Protein AF-A0A9D5JST9-F1 (afdb_monomer)

Sequence (302 aa):
MSDSQNTRRTAILEKLYALMTELLQDVPSEQDLHVPFLEMGANSLTLMELVRAVEKTFGVKLTIRQFFGELTTIDALAAYIDQTLPPDTAEPIPQEISTGTAATGSSNPPQSSFSSMMPDVSHLSGSLSGELSPEVEQILTHQLQVASQTMAQVVSQQLEFLRQRGVSLKPDRQDEPTNEAPQTIKPPQSPPKTPATAQSSEKTTALPFPKLRLDEMRARGLTPEQHHHLEALIARINALTPESKRRTQQYRPVLADNRASAGFRFTTKDMLYPIIGTRSRGSRIWDVDGNEYIDLAMGFGV

Solvent-accessible surface area (backbone atoms only — not comparable to full-atom values): 19638 Å² total; per-residue (Å²): 121,68,66,64,56,52,54,51,50,50,56,45,44,56,52,50,47,55,56,42,44,75,62,37,95,61,71,72,52,87,85,42,36,80,36,42,46,60,80,70,65,46,44,77,63,44,50,52,50,48,47,53,52,47,29,71,74,66,73,51,90,81,56,78,70,42,47,79,67,72,38,29,21,56,52,43,42,41,54,51,50,62,73,69,44,78,78,89,70,78,75,77,78,82,76,88,79,87,88,84,83,88,81,90,84,91,86,85,88,86,84,87,82,81,82,81,81,75,83,85,83,86,81,88,84,80,78,95,80,79,83,86,52,73,67,57,55,52,51,52,53,50,48,52,52,52,52,54,51,52,50,52,52,52,51,52,53,53,52,50,53,40,54,76,69,64,66,75,84,70,81,80,76,86,81,79,88,82,90,75,83,87,78,84,82,74,82,86,79,84,80,85,90,73,94,73,90,72,84,78,80,76,80,75,80,76,68,95,61,81,82,71,51,66,66,63,58,38,41,59,89,44,55,74,67,55,37,53,51,50,54,54,48,41,53,52,53,43,70,66,36,49,55,25,48,49,51,47,65,70,40,54,89,80,50,95,53,68,72,57,53,64,86,72,42,81,64,51,46,90,63,58,53,54,83,42,71,71,50,72,59,92,59,33,34,25,34,70,61,68,52,77,42,77,49,83,59,54,83,78,75,112

Structure (mmCIF, N/CA/C/O backbone):
data_AF-A0A9D5JST9-F1
#
_entry.id   AF-A0A9D5JST9-F1
#
loop_
_atom_site.group_PDB
_atom_site.id
_atom_site.type_symbol
_atom_site.label_atom_id
_atom_site.label_alt_id
_atom_site.label_comp_id
_at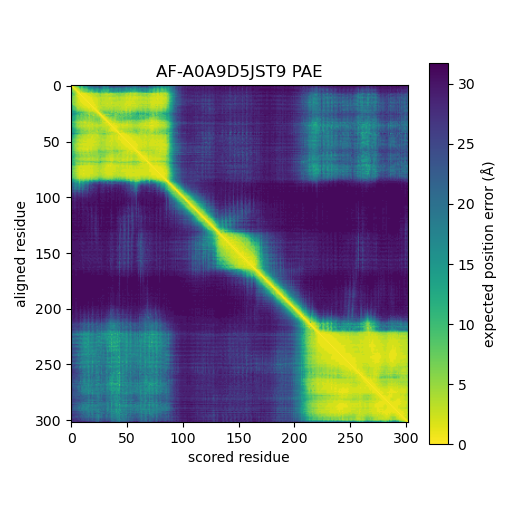om_site.label_asym_id
_atom_site.label_entity_id
_atom_site.label_seq_id
_atom_site.pdbx_PDB_ins_code
_atom_site.Cartn_x
_atom_site.Cartn_y
_atom_site.Cartn_z
_atom_site.occupancy
_atom_site.B_iso_or_equiv
_atom_site.auth_seq_id
_atom_site.auth_comp_id
_atom_site.auth_asym_id
_atom_site.auth_atom_id
_atom_site.pdbx_PDB_model_num
ATOM 1 N N . MET A 1 1 ? -34.759 2.087 29.078 1.00 46.22 1 MET A N 1
ATOM 2 C CA . MET A 1 1 ? -33.624 1.184 28.769 1.00 46.22 1 MET A CA 1
ATOM 3 C C . MET A 1 1 ? -32.779 1.681 27.594 1.00 46.22 1 MET A C 1
ATOM 5 O O . MET A 1 1 ? -31.607 1.350 27.554 1.00 46.22 1 MET A O 1
ATOM 9 N N . SER A 1 2 ? -33.323 2.507 26.693 1.00 48.84 2 SER A N 1
ATOM 10 C CA . SER A 1 2 ? -32.621 3.046 25.516 1.00 48.84 2 SER A CA 1
ATOM 11 C C . SER A 1 2 ? -31.569 4.123 25.834 1.00 48.84 2 SER A C 1
ATOM 13 O O . SER A 1 2 ? -30.527 4.148 25.190 1.00 48.84 2 SER A O 1
ATOM 15 N N . ASP A 1 3 ? -31.804 4.972 26.842 1.00 54.69 3 ASP A N 1
ATOM 16 C CA . ASP A 1 3 ? -30.892 6.091 27.147 1.00 54.69 3 ASP A CA 1
ATOM 17 C C . ASP A 1 3 ? -29.548 5.630 27.722 1.00 54.69 3 ASP A C 1
ATOM 19 O O . ASP A 1 3 ? -28.505 6.123 27.314 1.00 54.69 3 ASP A O 1
ATOM 23 N N . SER A 1 4 ? -29.549 4.619 28.597 1.00 60.72 4 SER A N 1
ATOM 24 C CA . SER A 1 4 ? -28.325 4.119 29.244 1.00 60.72 4 SER A CA 1
ATOM 25 C C . SER A 1 4 ? -27.366 3.426 28.265 1.00 60.72 4 SER A C 1
ATOM 27 O O . SER A 1 4 ? -26.158 3.642 28.349 1.00 60.72 4 SER A O 1
ATOM 29 N N . GLN A 1 5 ? -27.877 2.663 27.287 1.00 60.22 5 GLN A N 1
ATOM 30 C CA . GLN A 1 5 ? -27.020 2.084 26.242 1.00 60.22 5 GLN A CA 1
ATOM 31 C C . GLN A 1 5 ? -26.427 3.155 25.322 1.00 60.22 5 GLN A C 1
ATOM 33 O O . GLN A 1 5 ? -25.270 3.046 24.918 1.00 60.22 5 GLN A O 1
ATOM 38 N N . ASN A 1 6 ? -27.188 4.213 25.029 1.00 71.88 6 ASN A N 1
ATOM 39 C CA . ASN A 1 6 ? -26.697 5.307 24.202 1.00 71.88 6 ASN A CA 1
ATOM 40 C C . ASN A 1 6 ? -25.588 6.089 24.930 1.00 71.88 6 ASN A C 1
ATOM 42 O O . ASN A 1 6 ? -24.528 6.325 24.361 1.00 71.88 6 ASN A O 1
ATOM 46 N N . THR A 1 7 ? -25.758 6.377 26.227 1.00 82.88 7 THR A N 1
ATOM 47 C CA . THR A 1 7 ? -24.720 7.020 27.054 1.00 82.88 7 THR A CA 1
ATOM 48 C C . THR A 1 7 ? -23.442 6.182 27.146 1.00 82.88 7 THR A C 1
ATOM 50 O O . THR A 1 7 ? -22.340 6.718 27.026 1.00 82.88 7 THR A O 1
ATOM 53 N N . ARG A 1 8 ? -23.570 4.860 27.313 1.00 84.31 8 ARG A N 1
ATOM 54 C CA . ARG A 1 8 ? -22.422 3.948 27.407 1.00 84.31 8 ARG A CA 1
ATOM 55 C C . ARG A 1 8 ? -21.633 3.872 26.104 1.00 84.31 8 ARG A C 1
ATOM 57 O O . ARG A 1 8 ? -20.409 3.983 26.128 1.00 84.31 8 ARG A O 1
ATOM 64 N N . ARG A 1 9 ? -22.323 3.744 24.966 1.00 84.75 9 ARG A N 1
ATOM 65 C CA . ARG A 1 9 ? -21.689 3.750 23.641 1.00 84.75 9 ARG A CA 1
ATOM 66 C C . ARG A 1 9 ? -20.955 5.066 23.377 1.00 84.75 9 ARG A C 1
ATOM 68 O O . ARG A 1 9 ? -19.823 5.024 22.903 1.00 84.75 9 ARG A O 1
ATOM 75 N N . THR A 1 10 ? -21.547 6.208 23.729 1.00 86.31 10 THR A N 1
ATOM 76 C CA . THR A 1 10 ? -20.896 7.522 23.591 1.00 86.31 10 THR A CA 1
ATOM 77 C C . THR A 1 10 ? -19.612 7.606 24.418 1.00 86.31 10 THR A C 1
ATOM 79 O O . THR A 1 10 ? -18.572 7.976 23.882 1.00 86.31 10 THR A O 1
ATOM 82 N N . ALA A 1 11 ? -19.633 7.161 25.679 1.00 87.50 11 ALA A N 1
ATOM 83 C CA . ALA A 1 11 ? -18.439 7.144 26.528 1.00 87.50 11 ALA A CA 1
ATOM 84 C C . ALA A 1 11 ? -17.333 6.206 26.000 1.00 87.50 11 ALA A C 1
ATOM 86 O O . ALA A 1 11 ? -16.142 6.485 26.157 1.00 87.50 11 ALA A O 1
ATOM 87 N N . ILE A 1 12 ? -17.706 5.084 25.370 1.00 89.75 12 ILE A N 1
ATOM 88 C CA . ILE A 1 12 ? -16.752 4.189 24.695 1.00 89.75 12 ILE A CA 1
ATOM 89 C C . ILE A 1 12 ? -16.125 4.898 23.491 1.00 89.75 12 ILE A C 1
ATOM 91 O O . ILE A 1 12 ? -14.905 4.860 23.342 1.00 89.75 12 ILE A O 1
ATOM 95 N N . LEU A 1 13 ? -16.934 5.559 22.658 1.00 89.12 13 LEU A N 1
ATOM 96 C CA . LEU A 1 13 ? -16.451 6.281 21.481 1.00 89.12 13 LEU A CA 1
ATOM 97 C C . LEU A 1 13 ? -15.486 7.406 21.856 1.00 89.12 13 LEU A C 1
ATOM 99 O O . LEU A 1 13 ? -14.406 7.468 21.281 1.00 89.12 13 LEU A O 1
ATOM 103 N N . GLU A 1 14 ? -15.810 8.230 22.854 1.00 88.38 14 GLU A N 1
ATOM 104 C CA . GLU A 1 14 ? -14.914 9.294 23.335 1.00 88.38 14 GLU A CA 1
ATOM 105 C C . GLU A 1 14 ? -13.542 8.747 23.755 1.00 88.38 14 GLU A C 1
ATOM 107 O O . GLU A 1 14 ? -12.500 9.273 23.362 1.00 88.38 14 GLU A O 1
ATOM 112 N N . LYS A 1 15 ? -13.527 7.638 24.506 1.00 88.44 15 LYS A N 1
ATOM 113 C CA . LYS A 1 15 ? -12.282 6.974 24.914 1.00 88.44 15 LYS A CA 1
ATOM 114 C C . LYS A 1 15 ? -11.520 6.387 23.729 1.00 88.44 15 LYS A C 1
ATOM 116 O O . LYS A 1 15 ? -10.296 6.482 23.695 1.00 88.44 15 LYS A O 1
ATOM 121 N N . LEU A 1 16 ? -12.214 5.782 22.765 1.00 88.94 16 LEU A N 1
ATOM 122 C CA . LEU A 1 16 ? -11.582 5.260 21.554 1.00 88.94 16 LEU A CA 1
ATOM 123 C C . LEU A 1 16 ? -10.957 6.383 20.720 1.00 88.94 16 LEU A C 1
ATOM 125 O O . LEU A 1 16 ? -9.815 6.230 20.297 1.00 88.94 16 LEU A O 1
ATOM 129 N N . TYR A 1 17 ? -11.642 7.517 20.547 1.00 88.19 17 TYR A N 1
ATOM 130 C CA . TYR A 1 17 ? -11.079 8.685 19.865 1.00 88.19 17 TYR A CA 1
ATOM 131 C C . TYR A 1 17 ? -9.831 9.210 20.578 1.00 88.19 17 TYR A C 1
ATOM 133 O O . TYR A 1 17 ? -8.832 9.490 19.916 1.00 88.19 17 TYR A O 1
ATOM 141 N N . ALA A 1 18 ? -9.844 9.278 21.913 1.00 86.69 18 ALA A N 1
ATOM 142 C CA . ALA A 1 18 ? -8.675 9.688 22.688 1.00 86.69 18 ALA A CA 1
ATOM 143 C C . ALA A 1 18 ? -7.476 8.744 22.474 1.00 86.69 18 ALA A C 1
ATOM 145 O O . A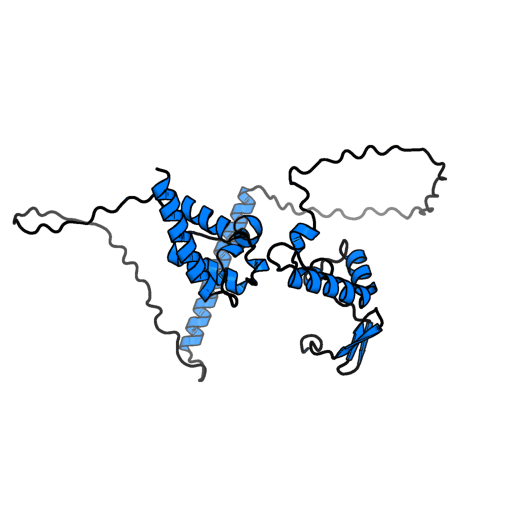LA A 1 18 ? -6.382 9.210 22.164 1.00 86.69 18 ALA A O 1
ATOM 146 N N . LEU A 1 19 ? -7.692 7.424 22.558 1.00 87.62 19 LEU A N 1
ATOM 147 C CA . LEU A 1 19 ? -6.644 6.425 22.311 1.00 87.62 19 LEU A CA 1
ATOM 148 C C . LEU A 1 19 ? -6.104 6.504 20.881 1.00 87.62 19 LEU A C 1
ATOM 150 O O . LEU A 1 19 ? -4.902 6.433 20.652 1.00 87.62 19 LEU A O 1
ATOM 154 N N . MET A 1 20 ? -6.991 6.653 19.904 1.00 83.31 20 MET A N 1
ATOM 155 C CA . MET A 1 20 ? -6.598 6.723 18.503 1.00 83.31 20 MET A CA 1
ATOM 156 C C . MET A 1 20 ? -5.852 8.013 18.167 1.00 83.31 20 MET A C 1
ATOM 158 O O . MET A 1 20 ? -4.917 7.961 17.381 1.00 83.31 20 MET A O 1
ATOM 162 N N . THR A 1 21 ? -6.206 9.137 18.788 1.00 84.50 21 THR A N 1
ATOM 163 C CA . THR A 1 21 ? -5.489 10.415 18.634 1.00 84.50 21 THR A CA 1
ATOM 164 C C . THR A 1 21 ? -4.045 10.326 19.133 1.00 84.50 21 THR A C 1
ATOM 166 O O . THR A 1 21 ? -3.167 10.987 18.592 1.00 84.50 21 THR A O 1
ATOM 169 N N . GLU A 1 22 ? -3.780 9.504 20.151 1.00 84.38 22 GLU A N 1
ATOM 170 C CA . GLU A 1 22 ? -2.422 9.260 20.651 1.00 84.38 22 GLU A CA 1
ATOM 171 C C . GLU A 1 22 ? -1.606 8.348 19.714 1.00 84.38 22 GLU A C 1
ATOM 173 O O . GLU A 1 22 ? -0.389 8.486 19.608 1.00 84.38 22 GLU A O 1
ATOM 178 N N . LEU A 1 23 ? -2.277 7.416 19.030 1.00 81.44 23 LEU A N 1
ATOM 179 C CA . LEU A 1 23 ? -1.647 6.323 18.279 1.00 81.44 23 LEU A CA 1
ATOM 180 C C . LEU A 1 23 ? -1.519 6.577 16.771 1.00 81.44 23 LEU A C 1
ATOM 182 O O . LEU A 1 23 ? -0.634 6.020 16.118 1.00 81.44 23 LEU A O 1
ATOM 186 N N . LEU A 1 24 ? -2.428 7.357 16.190 1.00 77.25 24 LEU A N 1
ATOM 187 C CA . LEU A 1 24 ? -2.431 7.702 14.771 1.00 77.25 24 LEU A CA 1
ATOM 188 C C . LEU A 1 24 ? -1.771 9.063 14.554 1.00 77.25 24 LEU A C 1
ATOM 190 O O . LEU A 1 24 ? -1.854 9.958 15.387 1.00 77.25 24 LEU A O 1
ATOM 194 N N . GLN A 1 25 ? -1.108 9.212 13.407 1.00 69.81 25 GLN A N 1
ATOM 195 C CA . GLN A 1 25 ? -0.502 10.490 13.018 1.00 69.81 25 GLN A CA 1
ATOM 196 C C . GLN A 1 25 ? -1.566 11.536 12.657 1.00 69.81 25 GLN A C 1
ATOM 198 O O . GLN A 1 25 ? -1.364 12.719 12.922 1.00 69.81 25 GLN A O 1
ATOM 203 N N . ASP A 1 26 ? -2.692 11.090 12.094 1.00 72.00 26 ASP A N 1
ATOM 204 C CA . ASP A 1 26 ? -3.849 11.925 11.781 1.00 72.00 26 ASP A CA 1
ATOM 205 C C . ASP A 1 26 ? -4.938 11.730 12.842 1.00 72.00 26 ASP A C 1
ATOM 207 O O . ASP A 1 26 ? -5.295 10.600 13.183 1.00 72.00 26 ASP A O 1
ATOM 211 N N . VAL A 1 27 ? -5.465 12.843 13.361 1.00 71.69 27 VAL A N 1
ATOM 212 C CA . VAL A 1 27 ? -6.505 12.842 14.396 1.00 71.69 27 VAL A CA 1
ATOM 213 C C . VAL A 1 27 ? -7.828 12.382 13.777 1.00 71.69 27 VAL A C 1
ATOM 215 O O . VAL A 1 27 ? -8.360 13.093 12.920 1.00 71.69 27 VAL A O 1
ATOM 218 N N . PRO A 1 28 ? -8.387 11.233 14.195 1.00 75.88 28 PRO A N 1
ATOM 219 C CA . PRO A 1 28 ? -9.675 10.780 13.691 1.00 75.88 28 PRO A CA 1
ATOM 220 C C . PRO A 1 28 ? -10.791 11.725 14.148 1.00 75.88 28 PRO A C 1
ATOM 222 O O . PRO A 1 28 ? -10.858 12.124 15.312 1.00 75.88 28 PRO A O 1
ATOM 225 N N . SER A 1 29 ? -11.682 12.064 13.225 1.00 77.31 29 SER A N 1
ATOM 226 C CA . SER A 1 29 ? -12.858 12.899 13.458 1.00 77.31 29 SER A CA 1
ATOM 227 C C . SER A 1 29 ? -14.129 12.052 13.580 1.00 77.31 29 SER A C 1
ATOM 229 O O . SER A 1 29 ? -14.147 10.880 13.209 1.00 77.31 29 SER A O 1
ATOM 231 N N . GLU A 1 30 ? -15.241 12.645 14.029 1.00 73.56 30 GLU A N 1
ATOM 232 C CA . GLU A 1 30 ? -16.543 11.950 14.075 1.00 73.56 30 GLU A CA 1
ATOM 233 C C . GLU A 1 30 ? -17.000 11.412 12.706 1.00 73.56 30 GLU A C 1
ATOM 235 O O . GLU A 1 30 ? -17.791 10.471 12.631 1.00 73.56 30 GLU A O 1
ATOM 240 N N . GLN A 1 31 ? -16.487 11.983 11.614 1.00 71.12 31 GLN A N 1
ATOM 241 C CA . GLN A 1 31 ? -16.792 11.566 10.244 1.00 71.12 31 GLN A CA 1
ATOM 242 C C . GLN A 1 31 ? -16.077 10.256 9.865 1.00 71.12 31 GLN A C 1
ATOM 244 O O . GLN A 1 31 ? -16.517 9.558 8.949 1.00 71.12 31 GLN A O 1
ATOM 249 N N . ASP A 1 32 ? -15.037 9.878 10.615 1.00 80.38 32 ASP A N 1
ATOM 250 C CA . ASP A 1 32 ? -14.214 8.689 10.381 1.00 80.38 32 ASP A CA 1
ATOM 251 C C . ASP A 1 32 ? -14.747 7.436 11.085 1.00 80.38 32 ASP A C 1
ATOM 253 O O . ASP A 1 32 ? -14.184 6.347 10.965 1.00 80.38 32 ASP A O 1
ATOM 257 N N . LEU A 1 33 ? -15.889 7.555 11.770 1.00 81.81 33 LEU A N 1
ATOM 258 C CA . LEU A 1 33 ? -16.513 6.487 12.552 1.00 81.81 33 LEU A CA 1
ATOM 259 C C . LEU A 1 33 ? -16.663 5.167 11.767 1.00 81.81 33 LEU A C 1
ATOM 261 O O . LEU A 1 33 ? -16.532 4.073 12.325 1.00 81.81 33 LEU A O 1
ATOM 265 N N . HIS A 1 34 ? -16.906 5.271 10.458 1.00 84.12 34 HIS A N 1
ATOM 266 C CA . HIS A 1 34 ? -17.100 4.144 9.543 1.00 84.12 34 HIS A CA 1
ATOM 267 C C . HIS A 1 34 ? -15.948 3.940 8.547 1.00 84.12 34 HIS A C 1
ATOM 269 O O . HIS A 1 34 ? -16.093 3.145 7.609 1.00 84.12 34 HIS A O 1
ATOM 275 N N . VAL A 1 35 ? -14.831 4.649 8.720 1.00 82.00 35 VAL A N 1
ATOM 276 C CA . VAL A 1 35 ? -13.630 4.483 7.899 1.00 82.00 35 VAL A CA 1
ATOM 277 C C . VAL A 1 35 ? -12.806 3.323 8.470 1.00 82.00 35 VAL A C 1
ATOM 279 O O . VAL A 1 35 ? -12.610 3.231 9.685 1.00 82.00 35 VAL A O 1
ATOM 282 N N . PRO A 1 36 ? -12.353 2.375 7.631 1.00 86.19 36 PRO A N 1
ATOM 283 C CA . PRO A 1 36 ? -11.496 1.296 8.086 1.00 86.19 36 PRO A CA 1
ATOM 284 C C . PRO A 1 36 ? -10.172 1.789 8.688 1.00 86.19 36 PRO A C 1
ATOM 286 O O . PRO A 1 36 ? -9.516 2.652 8.111 1.00 86.19 36 PRO A O 1
ATOM 289 N N . PHE A 1 37 ? -9.705 1.172 9.780 1.00 83.94 37 PHE A N 1
ATOM 290 C CA . PHE A 1 37 ? -8.442 1.531 10.447 1.00 83.94 37 PHE A CA 1
ATOM 291 C C . PHE A 1 37 ? -7.255 1.582 9.488 1.00 83.94 37 PHE A C 1
ATOM 293 O O . PHE A 1 37 ? -6.458 2.516 9.525 1.00 83.94 37 PHE A O 1
ATOM 300 N N . LEU A 1 38 ? -7.163 0.605 8.584 1.00 82.62 38 LEU A N 1
ATOM 301 C CA . LEU A 1 38 ? -6.103 0.571 7.584 1.00 82.62 38 LEU A CA 1
ATOM 302 C C . LEU A 1 38 ? -6.147 1.812 6.685 1.00 82.62 38 LEU A C 1
ATOM 304 O O . LEU A 1 38 ? -5.092 2.359 6.374 1.00 82.62 38 LEU A O 1
ATOM 308 N N . GLU A 1 39 ? -7.332 2.253 6.260 1.00 78.81 39 GLU A N 1
ATOM 309 C CA . GLU A 1 39 ? -7.511 3.423 5.387 1.00 78.81 39 GLU A CA 1
ATOM 310 C C . GLU A 1 39 ? -7.150 4.732 6.100 1.00 78.81 39 GLU A C 1
ATOM 312 O O . GLU A 1 39 ? -6.580 5.608 5.461 1.00 78.81 39 GLU A O 1
ATOM 317 N N . MET A 1 40 ? -7.326 4.796 7.424 1.00 78.88 40 MET A N 1
ATOM 318 C CA . MET A 1 40 ? -6.858 5.897 8.285 1.00 78.88 40 MET A CA 1
ATOM 319 C C . MET A 1 40 ? -5.339 5.883 8.543 1.00 78.88 40 MET A C 1
ATOM 321 O O . MET A 1 40 ? -4.835 6.620 9.381 1.00 78.88 40 MET A O 1
ATOM 325 N N . GLY A 1 41 ? -4.585 5.012 7.868 1.00 74.44 41 GLY A N 1
ATOM 326 C CA . GLY A 1 41 ? -3.135 4.919 8.041 1.00 74.44 41 GLY A CA 1
ATOM 327 C C . GLY A 1 41 ? -2.689 4.021 9.195 1.00 74.44 41 GLY A C 1
ATOM 328 O O . GLY A 1 41 ? -1.486 3.934 9.449 1.00 74.44 41 GLY A O 1
ATOM 329 N N . ALA A 1 42 ? -3.601 3.286 9.851 1.00 79.81 42 ALA A N 1
ATOM 330 C CA . ALA A 1 42 ? -3.193 2.299 10.843 1.00 79.81 42 ALA A CA 1
ATOM 331 C C . ALA A 1 42 ? -2.348 1.201 10.176 1.00 79.81 42 ALA A C 1
ATOM 333 O O . ALA A 1 42 ? -2.768 0.550 9.214 1.00 79.81 42 ALA A O 1
ATOM 334 N N . ASN A 1 43 ? -1.134 1.008 10.682 1.00 81.62 43 ASN A N 1
ATOM 335 C CA . ASN A 1 43 ? -0.211 -0.033 10.259 1.00 81.62 43 ASN A CA 1
ATOM 336 C C . ASN A 1 43 ? -0.200 -1.169 11.299 1.00 81.62 43 ASN A C 1
ATOM 338 O O . ASN A 1 43 ? -0.864 -1.100 12.330 1.00 81.62 43 ASN A O 1
ATOM 342 N N . SER A 1 44 ? 0.544 -2.246 11.041 1.00 80.00 44 SER A N 1
ATOM 343 C CA . SER A 1 44 ? 0.571 -3.397 11.954 1.00 80.00 44 SER A CA 1
ATOM 344 C C . SER A 1 44 ? 1.061 -3.051 13.367 1.00 80.00 44 SER A C 1
ATOM 346 O O . SER A 1 44 ? 0.630 -3.697 14.319 1.00 80.00 44 SER A O 1
ATOM 348 N N . LEU A 1 45 ? 1.941 -2.052 13.511 1.00 83.62 45 LEU A N 1
ATOM 349 C CA . LEU A 1 45 ? 2.450 -1.611 14.811 1.00 83.62 45 LEU A CA 1
ATOM 350 C C . LEU A 1 45 ? 1.391 -0.795 15.557 1.00 83.62 45 LEU A C 1
ATOM 352 O O . LEU A 1 45 ? 1.073 -1.128 16.695 1.00 83.62 45 LEU A O 1
ATOM 356 N N . THR A 1 46 ? 0.769 0.183 14.895 1.00 85.50 46 THR A N 1
ATOM 357 C CA . THR A 1 46 ? -0.283 0.999 15.518 1.00 85.50 46 THR A CA 1
ATOM 358 C C . THR A 1 46 ? -1.515 0.164 15.860 1.00 85.50 46 THR A C 1
ATOM 360 O O . THR A 1 46 ? -2.118 0.369 16.907 1.00 85.50 46 THR A O 1
ATOM 363 N N . LEU A 1 47 ? -1.863 -0.846 15.050 1.00 87.38 47 LEU A N 1
ATOM 364 C CA . LEU A 1 47 ? -2.916 -1.810 15.392 1.00 87.38 47 LEU A CA 1
ATOM 365 C C . LEU A 1 47 ? -2.554 -2.649 16.624 1.00 87.38 47 LEU A C 1
ATOM 367 O O . LEU A 1 47 ? -3.420 -2.934 17.446 1.00 87.38 47 LEU A O 1
ATOM 371 N N . MET A 1 48 ? -1.288 -3.048 16.775 1.00 87.19 48 MET A N 1
ATOM 372 C CA . MET A 1 48 ? -0.837 -3.797 17.950 1.00 87.19 48 MET A CA 1
ATOM 373 C C . MET A 1 48 ? -0.894 -2.941 19.221 1.00 87.19 48 MET A C 1
ATOM 375 O O . MET A 1 48 ? -1.307 -3.424 20.276 1.00 87.19 48 MET A O 1
ATOM 379 N N . GLU A 1 49 ? -0.498 -1.676 19.122 1.00 88.12 49 GLU A N 1
ATOM 380 C CA . GLU A 1 49 ? -0.576 -0.713 20.219 1.00 88.12 49 GLU A CA 1
ATOM 381 C C . GLU A 1 49 ? -2.030 -0.379 20.572 1.00 88.12 49 GLU A C 1
ATOM 383 O O . GLU A 1 49 ? -2.381 -0.405 21.751 1.00 88.12 49 GLU A O 1
ATOM 388 N N . LEU A 1 50 ? -2.899 -0.194 19.572 1.00 89.19 50 LEU A N 1
ATOM 389 C CA . LEU A 1 50 ? -4.336 0.012 19.762 1.00 89.19 50 LEU A CA 1
ATOM 390 C C . LEU A 1 50 ? -4.989 -1.180 20.460 1.00 89.19 50 LEU A C 1
ATOM 392 O O . LEU A 1 50 ? -5.725 -0.985 21.422 1.00 89.19 50 LEU A O 1
ATOM 396 N N . VAL A 1 51 ? -4.688 -2.412 20.030 1.00 90.06 51 VAL A N 1
ATOM 397 C CA . VAL A 1 51 ? -5.154 -3.630 20.711 1.00 90.06 51 VAL A CA 1
ATOM 398 C C . VAL A 1 51 ? -4.753 -3.584 22.182 1.00 90.06 51 VAL A C 1
ATOM 400 O O . VAL A 1 51 ? -5.624 -3.637 23.043 1.00 90.06 51 VAL A O 1
ATOM 403 N N . ARG A 1 52 ? -3.465 -3.387 22.489 1.00 88.94 52 ARG A N 1
ATOM 404 C CA . ARG A 1 52 ? -2.978 -3.328 23.879 1.00 88.94 52 ARG A CA 1
ATOM 405 C C . ARG A 1 52 ? -3.654 -2.228 24.695 1.00 88.94 52 ARG A C 1
ATOM 407 O O . ARG A 1 52 ? -3.997 -2.453 25.854 1.00 88.94 52 ARG A O 1
ATOM 414 N N . ALA A 1 53 ? -3.841 -1.048 24.109 1.00 89.38 53 ALA A N 1
ATOM 415 C CA . ALA A 1 53 ? -4.478 0.081 24.770 1.00 89.38 53 ALA A CA 1
ATOM 416 C C . ALA A 1 53 ? -5.954 -0.205 25.085 1.00 89.38 53 ALA A C 1
ATOM 418 O O . ALA A 1 53 ? -6.416 0.062 26.197 1.00 89.38 53 ALA A O 1
ATOM 419 N N . VAL A 1 54 ? -6.683 -0.808 24.143 1.00 90.69 54 VAL A N 1
ATOM 420 C CA . VAL A 1 54 ? -8.091 -1.184 24.313 1.00 90.69 54 VAL A CA 1
ATOM 421 C C . VAL A 1 54 ? -8.244 -2.315 25.331 1.00 90.69 54 VAL A C 1
ATOM 423 O O . VAL A 1 54 ? -9.080 -2.205 26.227 1.00 90.69 54 VAL A O 1
ATOM 426 N N . GLU A 1 55 ? -7.414 -3.360 25.267 1.00 91.69 55 GLU A N 1
ATOM 427 C CA . GLU A 1 55 ? -7.418 -4.446 26.259 1.00 91.69 55 GLU A CA 1
ATOM 428 C C . GLU A 1 55 ? -7.137 -3.909 27.671 1.00 91.69 55 GLU A C 1
ATOM 430 O O . GLU A 1 55 ? -7.836 -4.258 28.621 1.00 91.69 55 GLU A O 1
ATOM 435 N N . LYS A 1 56 ? -6.172 -2.989 27.811 1.00 90.88 56 LYS A N 1
A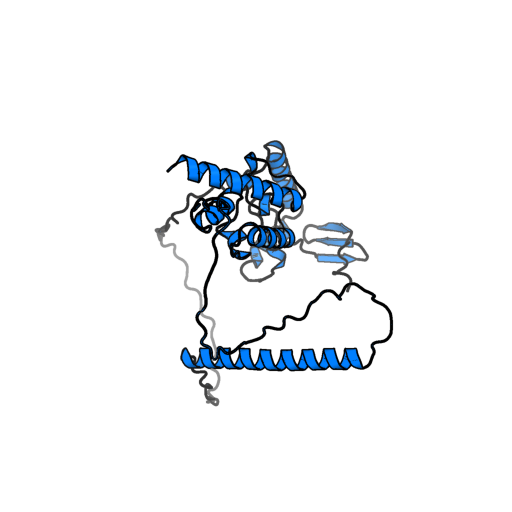TOM 436 C CA . LYS A 1 56 ? -5.847 -2.337 29.088 1.00 90.88 56 LYS A CA 1
ATOM 437 C C . LYS A 1 56 ? -6.988 -1.460 29.614 1.00 90.88 56 LYS A C 1
ATOM 439 O O . LYS A 1 56 ? -7.218 -1.428 30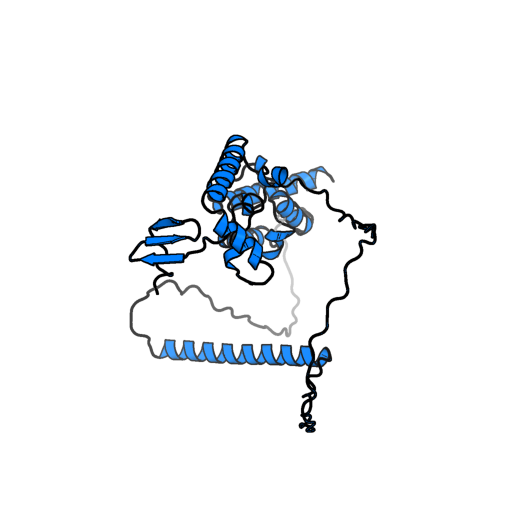.818 1.00 90.88 56 LYS A O 1
ATOM 444 N N . THR A 1 57 ? -7.672 -0.730 28.734 1.00 88.56 57 THR A N 1
ATOM 445 C CA . THR A 1 57 ? -8.678 0.276 29.123 1.00 88.56 57 THR A CA 1
ATOM 446 C C . THR A 1 57 ? -10.040 -0.345 29.419 1.00 88.56 57 THR A C 1
ATOM 448 O O . THR A 1 57 ? -10.738 0.103 30.326 1.00 88.56 57 THR A O 1
ATOM 451 N N . PHE A 1 58 ? -10.425 -1.368 28.656 1.00 88.31 58 PHE A N 1
ATOM 452 C CA . PHE A 1 58 ? -11.762 -1.960 28.707 1.00 88.31 58 PHE A CA 1
ATOM 453 C C . PHE A 1 58 ? -11.770 -3.407 29.221 1.00 88.31 58 PHE A C 1
ATOM 455 O O . PHE A 1 58 ? -12.840 -3.981 29.390 1.00 88.31 58 PHE A O 1
ATOM 462 N N . GLY A 1 59 ? -10.610 -4.025 29.468 1.00 87.94 59 GLY A N 1
ATOM 463 C CA . GLY A 1 59 ? -10.528 -5.397 29.986 1.00 87.94 59 GLY A CA 1
ATOM 464 C C . GLY A 1 59 ? -11.021 -6.471 29.008 1.00 87.94 59 GLY A C 1
ATOM 465 O O . GLY A 1 59 ? -11.304 -7.597 29.415 1.00 87.94 59 GLY A O 1
ATOM 466 N N . VAL A 1 60 ? -11.147 -6.133 27.723 1.00 90.75 60 VAL A N 1
ATOM 467 C CA . VAL A 1 60 ? -11.564 -7.057 26.660 1.00 90.75 60 VAL A CA 1
ATOM 468 C C . VAL A 1 60 ? -10.362 -7.824 26.113 1.00 90.75 60 VAL A C 1
ATOM 470 O O . VAL A 1 60 ? -9.232 -7.370 26.244 1.00 90.75 60 VAL A O 1
ATOM 473 N N . LYS A 1 61 ? -10.597 -8.979 25.482 1.00 88.00 61 LYS A N 1
ATOM 474 C CA . LYS A 1 61 ? -9.570 -9.696 24.710 1.00 88.00 61 LYS A CA 1
ATOM 475 C C . LYS A 1 61 ? -9.792 -9.467 23.226 1.00 88.00 61 LYS A C 1
ATOM 477 O O . LYS A 1 61 ? -10.899 -9.695 22.726 1.00 88.00 61 LYS A O 1
ATOM 482 N N . LEU A 1 62 ? -8.741 -9.049 22.536 1.00 87.94 62 LEU A N 1
ATOM 483 C CA . LEU A 1 62 ? -8.761 -8.731 21.118 1.00 87.94 62 LEU A CA 1
ATOM 484 C C . LEU A 1 62 ? -7.622 -9.444 20.403 1.00 87.94 62 LEU A C 1
ATOM 486 O O . LEU A 1 62 ? -6.518 -9.609 20.911 1.00 87.94 62 LEU A O 1
ATOM 490 N N . THR A 1 63 ? -7.886 -9.863 19.173 1.00 85.25 63 THR A N 1
ATOM 491 C CA . THR A 1 63 ? -6.849 -10.406 18.297 1.00 85.25 63 THR A CA 1
ATOM 492 C C . THR A 1 63 ? -6.652 -9.484 17.111 1.00 85.25 63 THR A C 1
ATOM 494 O O . THR A 1 63 ? -7.612 -8.956 16.553 1.00 85.25 63 T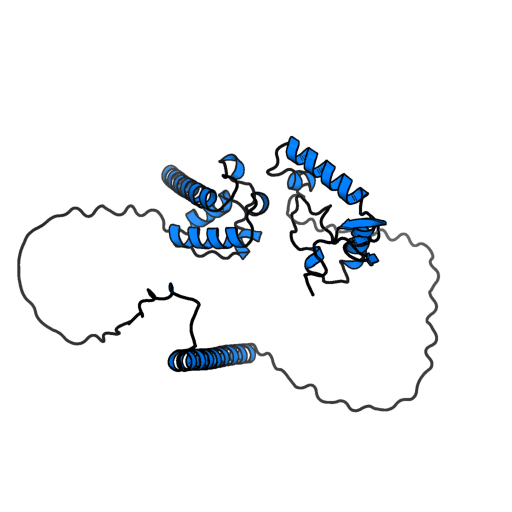HR A O 1
ATOM 497 N N . ILE A 1 64 ? -5.407 -9.350 16.654 1.00 81.25 64 ILE A N 1
ATOM 498 C CA . ILE A 1 64 ? -5.082 -8.540 15.471 1.00 81.25 64 ILE A CA 1
ATOM 499 C C . ILE A 1 64 ? -5.906 -8.986 14.250 1.00 81.25 64 ILE A C 1
ATOM 501 O O . ILE A 1 64 ? -6.346 -8.158 13.462 1.00 81.25 64 ILE A O 1
ATOM 505 N N . ARG A 1 65 ? -6.191 -10.290 14.112 1.00 82.38 65 ARG A N 1
ATOM 506 C CA . ARG A 1 65 ? -7.000 -10.830 13.007 1.00 82.38 65 ARG A CA 1
ATOM 507 C C . ARG A 1 65 ? -8.396 -10.202 12.925 1.00 82.38 65 ARG A C 1
ATOM 509 O O . ARG A 1 65 ? -8.893 -10.016 11.818 1.00 82.38 65 ARG A O 1
ATOM 516 N N . GLN A 1 66 ? -9.017 -9.870 14.057 1.00 83.00 66 GLN A N 1
ATOM 517 C CA . GLN A 1 66 ? -10.355 -9.272 14.077 1.00 83.00 66 GLN A CA 1
ATOM 518 C C . GLN A 1 66 ? -10.377 -7.896 13.400 1.00 83.00 66 GLN A C 1
ATOM 520 O O . GLN A 1 66 ? -11.353 -7.587 12.722 1.00 83.00 66 GLN A O 1
ATOM 525 N N . PHE A 1 67 ? -9.284 -7.128 13.468 1.00 83.75 67 PHE A N 1
ATOM 526 C CA . PHE A 1 67 ? -9.159 -5.814 12.822 1.00 83.75 67 PHE A CA 1
ATOM 527 C C . PHE A 1 67 ? -9.098 -5.875 11.287 1.00 83.75 67 PHE A C 1
ATOM 529 O O . PHE A 1 67 ? -9.321 -4.869 10.620 1.00 83.75 67 PHE A O 1
ATOM 536 N N . PHE A 1 68 ? -8.839 -7.054 10.712 1.00 78.88 68 PHE A N 1
ATOM 537 C CA . PHE A 1 68 ? -8.858 -7.282 9.261 1.00 78.88 68 PHE A CA 1
ATOM 538 C C . PHE A 1 68 ? -10.203 -7.810 8.739 1.00 78.88 68 PHE A C 1
ATOM 540 O O . PHE A 1 68 ? -10.353 -7.978 7.530 1.00 78.88 68 PHE A O 1
ATOM 547 N N . GLY A 1 69 ? -11.157 -8.114 9.623 1.00 80.25 69 GLY A N 1
ATOM 548 C CA . GLY A 1 69 ? -12.426 -8.742 9.253 1.00 80.25 69 GLY A CA 1
ATOM 549 C C . GLY A 1 69 ? -13.635 -8.060 9.878 1.00 80.25 69 GLY A C 1
ATOM 550 O O . GLY A 1 69 ? -14.389 -7.389 9.184 1.00 80.25 69 GLY A O 1
ATOM 551 N N . GLU A 1 70 ? -13.828 -8.258 11.180 1.00 81.12 70 GLU A N 1
ATOM 552 C CA . GLU A 1 70 ? -15.056 -7.876 11.895 1.00 81.12 70 GLU A CA 1
ATOM 553 C C . GLU A 1 70 ? -14.955 -6.489 12.541 1.00 81.12 70 GLU A C 1
ATOM 555 O O . GLU A 1 70 ? -15.913 -5.724 12.533 1.00 81.12 70 GLU A O 1
ATOM 560 N N . LEU A 1 71 ? -13.781 -6.144 13.072 1.00 86.94 71 LEU A N 1
ATOM 561 C CA . LEU A 1 71 ? -13.516 -4.916 13.823 1.00 86.94 71 LEU A CA 1
ATOM 562 C C . LEU A 1 71 ? -12.699 -3.945 12.975 1.00 86.94 71 LEU A C 1
ATOM 564 O O . LEU A 1 71 ? -11.642 -3.477 13.385 1.00 86.94 71 LEU A O 1
ATOM 568 N N . THR A 1 72 ? -13.145 -3.692 11.747 1.00 86.62 72 THR A N 1
ATOM 569 C CA . THR A 1 72 ? -12.382 -2.868 10.803 1.00 86.62 72 THR A CA 1
ATOM 570 C C . THR A 1 72 ? -12.549 -1.373 11.042 1.00 86.62 72 THR A C 1
ATOM 572 O O . THR A 1 72 ? -11.736 -0.624 10.522 1.00 86.62 72 THR A O 1
ATOM 575 N N . THR A 1 73 ? -13.565 -0.928 11.791 1.00 89.56 73 THR A N 1
ATOM 576 C CA . THR A 1 73 ? -13.926 0.492 11.990 1.00 89.56 73 THR A CA 1
ATOM 577 C C . THR A 1 73 ? -14.077 0.840 13.472 1.00 89.56 73 THR A C 1
ATOM 579 O O . THR A 1 73 ? -14.271 -0.056 14.301 1.00 89.56 73 THR A O 1
ATOM 582 N N . ILE A 1 74 ? -14.043 2.138 13.797 1.00 88.81 74 ILE A N 1
ATOM 583 C CA . ILE A 1 74 ? -14.275 2.653 15.159 1.00 88.81 74 ILE A CA 1
ATOM 584 C C . ILE A 1 74 ? -15.656 2.216 15.662 1.00 88.81 74 ILE A C 1
ATOM 586 O O . ILE A 1 74 ? -15.782 1.738 16.788 1.00 88.81 74 ILE A O 1
ATOM 590 N N . ASP A 1 75 ? -16.676 2.294 14.801 1.00 87.62 75 ASP A N 1
ATOM 591 C CA . ASP A 1 75 ? -18.041 1.876 15.126 1.00 87.62 75 ASP A CA 1
ATOM 592 C C . ASP A 1 75 ? -18.143 0.393 15.502 1.00 87.62 75 ASP A C 1
ATOM 594 O O . ASP A 1 75 ? -18.748 0.033 16.515 1.00 87.62 75 ASP A O 1
ATOM 598 N N . ALA A 1 76 ? -17.520 -0.474 14.697 1.00 87.75 76 ALA A N 1
ATOM 599 C CA . ALA A 1 76 ? -17.529 -1.915 14.922 1.00 87.75 76 ALA A CA 1
ATOM 600 C C . ALA A 1 76 ? -16.788 -2.283 16.215 1.00 87.75 76 ALA A C 1
ATOM 602 O O . ALA A 1 76 ? -17.251 -3.130 16.980 1.00 87.75 76 ALA A O 1
ATOM 603 N N . LEU A 1 77 ? -15.668 -1.608 16.489 1.00 90.31 77 LEU A N 1
ATOM 604 C CA . LEU A 1 77 ? -14.916 -1.779 17.726 1.00 90.31 77 LEU A CA 1
ATOM 605 C C . LEU A 1 77 ? -15.722 -1.315 18.948 1.00 90.31 77 LEU A C 1
ATOM 607 O O . LEU A 1 77 ? -15.804 -2.045 19.934 1.00 90.31 77 LEU A O 1
ATOM 611 N N . ALA A 1 78 ? -16.371 -0.151 18.872 1.00 89.94 78 ALA A N 1
ATOM 612 C CA . ALA A 1 78 ? -17.223 0.359 19.943 1.00 89.94 78 ALA A CA 1
ATOM 613 C C . ALA A 1 78 ? -18.404 -0.579 20.229 1.00 89.94 78 ALA A C 1
ATOM 615 O O . ALA A 1 78 ? -18.686 -0.885 21.387 1.00 89.94 78 ALA A O 1
ATOM 616 N N . ALA A 1 79 ? -19.055 -1.092 19.180 1.00 88.62 79 ALA A N 1
ATOM 617 C CA . ALA A 1 79 ? -20.145 -2.054 19.308 1.00 88.62 79 ALA A CA 1
ATOM 618 C C . ALA A 1 79 ? -19.691 -3.377 19.947 1.00 88.62 79 ALA A C 1
ATOM 620 O O . ALA A 1 79 ? -20.430 -3.956 20.743 1.00 88.62 79 ALA A O 1
ATOM 621 N N . TYR A 1 80 ? -18.487 -3.852 19.619 1.00 89.44 80 TYR A N 1
ATOM 622 C CA . TYR A 1 80 ? -17.908 -5.050 20.227 1.00 89.44 80 TYR A CA 1
ATOM 623 C C . TYR A 1 80 ? -17.583 -4.843 21.710 1.00 89.44 80 TYR A C 1
ATOM 625 O O . TYR A 1 80 ? -17.901 -5.699 22.536 1.00 89.44 80 TYR A O 1
ATOM 633 N N . ILE A 1 81 ? -16.993 -3.698 22.065 1.00 89.62 81 ILE A N 1
ATOM 634 C CA . ILE A 1 81 ? -16.676 -3.350 23.457 1.00 89.62 81 ILE A CA 1
ATOM 635 C C . ILE A 1 81 ? -17.959 -3.250 24.290 1.00 89.62 81 ILE A C 1
ATOM 637 O O . ILE A 1 81 ? -18.038 -3.828 25.371 1.00 89.62 81 ILE A O 1
ATOM 641 N N . ASP A 1 82 ? -18.995 -2.589 23.773 1.00 89.19 82 ASP A N 1
ATOM 642 C CA . ASP A 1 82 ? -20.273 -2.452 24.479 1.00 89.19 82 ASP A CA 1
ATOM 643 C C . ASP A 1 82 ? -20.943 -3.814 24.750 1.00 89.19 82 ASP A C 1
ATOM 645 O O . ASP A 1 82 ? -21.460 -4.053 25.843 1.00 89.19 82 ASP A O 1
ATOM 649 N N . GLN A 1 83 ? -20.863 -4.752 23.801 1.00 86.38 83 GLN A N 1
ATOM 650 C CA . GLN A 1 83 ? -21.399 -6.111 23.961 1.00 86.38 83 GLN A CA 1
ATOM 651 C C . GLN A 1 83 ? -20.591 -6.996 24.919 1.00 86.38 83 GLN A C 1
ATOM 653 O O . GLN A 1 83 ? -21.143 -7.936 25.491 1.00 86.38 83 GLN A O 1
ATOM 658 N N . THR A 1 84 ? -19.290 -6.743 25.070 1.00 85.44 84 THR A N 1
ATOM 659 C CA . THR A 1 84 ? -18.387 -7.589 25.870 1.00 85.44 84 THR A CA 1
ATOM 660 C C . THR A 1 84 ? -18.212 -7.102 27.303 1.00 85.44 84 THR A C 1
ATOM 662 O O . THR A 1 84 ? -17.911 -7.904 28.188 1.00 85.44 84 THR A O 1
ATOM 665 N N . LEU A 1 85 ? -18.427 -5.813 27.558 1.00 83.75 85 LEU A N 1
ATOM 666 C CA . LEU A 1 85 ? -18.398 -5.260 28.903 1.00 83.75 85 LEU A CA 1
ATOM 667 C C . LEU A 1 85 ? -19.651 -5.684 29.706 1.00 83.75 85 LEU A C 1
ATOM 669 O O . LEU A 1 85 ? -20.767 -5.601 29.179 1.00 83.75 85 LEU A O 1
ATOM 673 N N . PRO A 1 86 ? -19.520 -6.033 31.001 1.00 76.62 86 PRO A N 1
ATOM 674 C CA . PRO A 1 86 ? -20.658 -6.343 31.870 1.00 76.62 86 PRO A CA 1
ATOM 675 C C . PRO A 1 86 ? -21.679 -5.195 31.904 1.00 76.62 86 PRO A C 1
ATOM 677 O O . PRO A 1 86 ? -21.254 -4.038 31.964 1.00 76.62 86 PRO A O 1
ATOM 680 N N . PRO A 1 87 ? -23.000 -5.470 31.871 1.00 68.56 87 PRO A N 1
ATOM 681 C CA . PRO A 1 87 ? -24.017 -4.426 31.942 1.00 68.56 87 PRO A CA 1
ATOM 682 C C . PRO A 1 87 ? -23.798 -3.576 33.191 1.00 68.56 87 PRO A C 1
ATOM 684 O O . PRO A 1 87 ? -23.484 -4.120 34.251 1.00 68.56 87 PRO A O 1
ATOM 687 N N . ASP A 1 88 ? -23.946 -2.263 33.015 1.00 59.38 88 ASP A N 1
ATOM 688 C CA . ASP A 1 88 ? -23.680 -1.213 33.997 1.00 59.38 88 ASP A CA 1
ATOM 689 C C . ASP A 1 88 ? -24.479 -1.487 35.281 1.00 59.38 88 ASP A C 1
ATOM 691 O O . ASP A 1 88 ? -25.634 -1.090 35.445 1.00 59.38 88 ASP A O 1
ATOM 695 N N . THR A 1 89 ? -23.893 -2.282 36.172 1.00 43.28 89 THR A N 1
ATOM 696 C CA . THR A 1 89 ? -24.393 -2.455 37.523 1.00 43.28 89 THR A CA 1
ATOM 697 C C . THR A 1 89 ? -23.846 -1.248 38.237 1.00 43.28 89 THR A C 1
ATOM 699 O O . THR A 1 89 ? -22.677 -1.239 38.606 1.00 43.28 89 THR A O 1
ATOM 702 N N . ALA A 1 90 ? -24.674 -0.211 38.340 1.00 41.00 90 ALA A N 1
ATOM 703 C CA . ALA A 1 90 ? -24.406 0.934 39.187 1.00 41.00 90 ALA A CA 1
ATOM 704 C C . ALA A 1 90 ? -23.907 0.412 40.540 1.00 41.00 90 ALA A C 1
ATOM 706 O O . ALA A 1 90 ? -24.680 -0.172 41.305 1.00 41.00 90 ALA A O 1
ATOM 707 N N . GLU A 1 91 ? -22.607 0.550 40.797 1.00 39.34 91 GLU A N 1
ATOM 708 C CA . GLU A 1 91 ? -22.046 0.267 42.107 1.00 39.34 91 GLU A CA 1
ATOM 709 C C . GLU A 1 91 ? -22.751 1.203 43.097 1.00 39.34 91 GLU A C 1
ATOM 711 O O . GLU A 1 91 ? -22.709 2.428 42.926 1.00 39.34 91 GLU A O 1
ATOM 716 N N . PRO A 1 92 ? -23.452 0.673 44.114 1.00 41.44 92 PRO A N 1
ATOM 717 C CA . PRO A 1 92 ? -23.950 1.512 45.178 1.00 41.44 92 PRO A CA 1
ATOM 718 C C . PRO A 1 92 ? -22.733 2.021 45.945 1.00 41.44 92 PRO A C 1
ATOM 720 O O . PRO A 1 92 ? -21.944 1.242 46.474 1.00 41.44 92 PRO A O 1
ATOM 723 N N . ILE A 1 93 ? -22.596 3.342 45.981 1.00 41.09 93 ILE A N 1
ATOM 724 C CA . ILE A 1 93 ? -21.657 4.080 46.825 1.00 41.09 93 ILE A CA 1
ATOM 725 C C . ILE A 1 93 ? -21.707 3.475 48.241 1.00 41.09 93 ILE A C 1
ATOM 727 O O . ILE A 1 93 ? -22.774 3.525 48.865 1.00 41.09 93 ILE A O 1
ATOM 731 N N . PRO A 1 94 ? -20.612 2.912 48.785 1.00 42.41 94 PRO A N 1
ATOM 732 C CA . PRO A 1 94 ? -20.593 2.512 50.183 1.00 42.41 94 PRO A CA 1
ATOM 733 C C . PRO A 1 94 ? -20.697 3.761 51.064 1.00 42.41 94 PRO A C 1
ATOM 735 O O . PRO A 1 94 ? -19.764 4.557 51.153 1.00 42.41 94 PRO A O 1
ATOM 738 N N . GLN A 1 95 ? -21.854 3.954 51.698 1.00 41.84 95 GLN A N 1
ATOM 739 C CA . GLN A 1 95 ? -21.987 4.898 52.800 1.00 41.84 95 GLN A CA 1
ATOM 740 C C . GLN A 1 95 ? -21.199 4.365 53.998 1.00 41.84 95 GLN A C 1
ATOM 742 O O . GLN A 1 95 ? -21.479 3.282 54.513 1.00 41.84 95 GLN A O 1
ATOM 747 N N . GLU A 1 96 ? -20.220 5.148 54.443 1.00 46.72 96 GLU A N 1
ATOM 748 C CA . GLU A 1 96 ? -19.579 4.989 55.742 1.00 46.72 96 GLU A CA 1
ATOM 749 C C . GLU A 1 96 ? -20.626 5.060 56.859 1.00 46.72 96 GLU A C 1
ATOM 751 O O . GLU A 1 96 ? -21.340 6.053 56.999 1.00 46.72 96 GLU A O 1
ATOM 756 N N . ILE A 1 97 ? -20.675 4.032 57.707 1.00 41.19 97 ILE A N 1
ATOM 757 C CA . ILE A 1 97 ? -21.260 4.134 59.043 1.00 41.19 97 ILE A CA 1
ATOM 758 C C . ILE A 1 97 ? -20.308 3.430 60.004 1.00 41.19 97 ILE A C 1
ATOM 760 O O . ILE A 1 97 ? -20.076 2.225 59.918 1.00 41.19 97 ILE A O 1
ATOM 764 N N . SER A 1 98 ? -19.730 4.215 60.909 1.00 42.12 98 SER A N 1
ATOM 765 C CA . SER A 1 98 ? -18.882 3.738 61.995 1.00 42.12 98 SER A CA 1
ATOM 766 C C . SER A 1 98 ? -19.686 3.416 63.260 1.00 42.12 98 SER A C 1
ATOM 768 O O . SER A 1 98 ? -20.678 4.075 63.566 1.00 42.12 98 SER A O 1
ATOM 770 N N . THR A 1 99 ? -19.092 2.511 64.049 1.00 36.22 99 THR A N 1
ATOM 771 C CA . THR A 1 99 ? -19.193 2.259 65.508 1.00 36.22 99 THR A CA 1
ATOM 772 C C . THR A 1 99 ? -20.123 1.146 66.020 1.00 36.22 99 THR A C 1
ATOM 774 O O . THR A 1 99 ? -21.330 1.179 65.812 1.00 36.22 99 THR A O 1
ATOM 777 N N . GLY A 1 100 ? -19.539 0.199 66.791 1.00 36.09 100 GLY A N 1
ATOM 778 C CA . GLY A 1 100 ? -20.288 -0.595 67.784 1.00 36.09 100 GLY A CA 1
ATOM 779 C C . GLY A 1 100 ? -19.839 -2.024 68.181 1.00 36.09 100 GLY A C 1
ATOM 780 O O . GLY A 1 100 ? -20.664 -2.916 68.112 1.00 36.09 100 GLY A O 1
ATOM 781 N N . THR A 1 101 ? -18.587 -2.239 68.617 1.00 37.81 101 THR A N 1
ATOM 782 C CA . THR A 1 101 ? -18.090 -3.140 69.711 1.00 37.81 101 THR A CA 1
ATOM 783 C C . THR A 1 101 ? -18.648 -4.573 70.016 1.00 37.81 101 THR A C 1
ATOM 785 O O . THR A 1 101 ? -19.786 -4.723 70.438 1.00 37.81 101 THR A O 1
ATOM 788 N N . ALA A 1 102 ? -17.691 -5.540 70.052 1.00 40.59 102 ALA A N 1
ATOM 789 C CA . ALA A 1 102 ? -17.500 -6.796 70.854 1.00 40.59 102 ALA A CA 1
ATOM 790 C C . ALA A 1 102 ? -18.463 -8.012 70.680 1.00 40.59 102 ALA A C 1
ATOM 792 O O . ALA A 1 102 ? -19.642 -7.832 70.439 1.00 40.59 102 ALA A O 1
ATOM 793 N N . ALA A 1 103 ? -18.089 -9.303 70.806 1.00 39.16 103 ALA A N 1
ATOM 794 C CA . ALA A 1 103 ? -16.950 -10.000 71.423 1.00 39.16 103 ALA A CA 1
ATOM 795 C C . ALA A 1 103 ? -16.774 -11.447 70.865 1.00 39.16 103 ALA A C 1
ATOM 797 O O . ALA A 1 103 ? -17.748 -12.102 70.516 1.00 39.16 103 ALA A O 1
ATOM 798 N N . THR A 1 104 ? -15.517 -11.916 70.874 1.00 32.19 104 THR A N 1
ATOM 799 C CA . THR A 1 104 ? -14.950 -13.288 71.023 1.00 32.19 104 THR A CA 1
ATOM 800 C C . THR A 1 104 ? -15.649 -14.560 70.505 1.00 32.19 104 THR A C 1
ATOM 802 O O . THR A 1 104 ? -16.704 -14.956 70.987 1.00 32.19 104 THR A O 1
ATOM 805 N N . GLY A 1 105 ? -14.885 -15.346 69.731 1.00 34.59 105 GLY A N 1
ATOM 806 C CA . GLY A 1 105 ? -15.058 -16.796 69.568 1.00 34.59 105 GLY A CA 1
ATOM 807 C C . GLY A 1 105 ? -13.940 -17.427 68.725 1.00 34.59 105 GLY A C 1
ATOM 808 O O . GLY A 1 105 ? -13.928 -17.286 67.511 1.00 34.59 105 GLY A O 1
ATOM 809 N N . SER A 1 106 ? -12.980 -18.085 69.380 1.00 38.28 106 SER A N 1
ATOM 810 C CA . SER A 1 106 ? -11.797 -18.731 68.787 1.00 38.28 106 SER A CA 1
ATOM 811 C C . SER A 1 106 ? -12.105 -20.142 68.268 1.00 38.28 106 SER A C 1
ATOM 813 O O . SER A 1 106 ? -12.672 -20.938 69.012 1.00 38.28 106 SER A O 1
ATOM 815 N N . SER A 1 107 ? -11.683 -20.481 67.044 1.00 40.19 107 SER A N 1
ATOM 816 C CA . SER A 1 107 ? -11.104 -21.798 66.708 1.00 40.19 107 SER A CA 1
ATOM 817 C C . SER A 1 107 ? -10.499 -21.806 65.292 1.00 40.19 107 SER A C 1
ATOM 819 O O . SER A 1 107 ? -11.141 -21.445 64.313 1.00 40.19 107 SER A O 1
ATOM 821 N N . ASN A 1 108 ? -9.237 -22.224 65.210 1.00 42.88 108 ASN A N 1
ATOM 822 C CA . ASN A 1 108 ? -8.492 -22.662 64.016 1.00 42.88 108 ASN A CA 1
ATOM 823 C C . ASN A 1 108 ? -7.998 -24.104 64.340 1.00 42.88 108 ASN A C 1
ATOM 825 O O . ASN A 1 108 ? -8.036 -24.431 65.534 1.00 42.88 108 ASN A O 1
ATOM 829 N N . PRO A 1 109 ? -7.474 -24.962 63.423 1.00 57.12 109 PRO A N 1
ATOM 830 C CA . PRO A 1 109 ? -6.878 -24.690 62.096 1.00 57.12 109 PRO A CA 1
ATOM 831 C C . PRO A 1 109 ? -7.213 -25.788 61.029 1.00 57.12 109 PRO A C 1
ATOM 833 O O . PRO A 1 109 ? -8.146 -26.558 61.256 1.00 57.12 109 PRO A O 1
ATOM 836 N N . PRO A 1 110 ? -6.448 -25.992 59.924 1.00 51.16 110 PRO A N 1
ATOM 837 C CA . PRO A 1 110 ? -5.551 -25.097 59.176 1.00 51.16 110 PRO A CA 1
ATOM 838 C C . PRO A 1 110 ? -5.956 -24.930 57.690 1.00 51.16 110 PRO A C 1
ATOM 840 O O . PRO A 1 110 ? -6.398 -25.874 57.038 1.00 51.16 110 PRO A O 1
ATOM 843 N N . GLN A 1 111 ? -5.680 -23.757 57.111 1.00 37.59 111 GLN A N 1
ATOM 844 C CA . GLN A 1 111 ? -5.617 -23.565 55.657 1.00 37.59 111 GLN A CA 1
ATOM 845 C C . GLN A 1 111 ? -4.167 -23.572 55.169 1.00 37.59 111 GLN A C 1
ATOM 847 O O . GLN A 1 111 ? -3.268 -23.029 55.810 1.00 37.59 111 GLN A O 1
ATOM 852 N N . SER A 1 112 ? -3.965 -24.204 54.016 1.00 43.81 112 SER A N 1
ATOM 853 C CA . SER A 1 112 ? -2.718 -24.252 53.262 1.00 43.81 112 SER A CA 1
ATOM 854 C C . SER A 1 112 ? -2.502 -22.928 52.530 1.00 43.81 112 SER A C 1
ATOM 856 O O . SER A 1 112 ? -3.268 -22.571 51.637 1.00 43.81 112 SER A O 1
ATOM 858 N N . SER A 1 113 ? -1.442 -22.215 52.895 1.00 39.03 113 SER A N 1
ATOM 859 C CA . SER A 1 113 ? -0.988 -21.009 52.207 1.00 39.03 113 SER A CA 1
ATOM 860 C C . SER A 1 113 ? -0.100 -21.395 51.024 1.00 39.03 113 SER A C 1
ATOM 862 O O . SER A 1 113 ? 1.009 -21.887 51.225 1.00 39.03 113 SER A O 1
ATOM 864 N N . PHE A 1 114 ? -0.544 -21.136 49.794 1.00 39.19 114 PHE A N 1
ATOM 865 C CA . PHE A 1 114 ? 0.369 -21.024 48.658 1.00 39.19 114 PHE A CA 1
ATOM 866 C C . PHE A 1 114 ? 0.764 -19.557 48.507 1.00 39.19 114 PHE A C 1
ATOM 868 O O . PHE A 1 114 ? -0.007 -18.723 48.040 1.00 39.19 114 PHE A O 1
ATOM 875 N N . SER A 1 115 ? 1.981 -19.256 48.957 1.00 36.97 115 SER A N 1
ATOM 876 C CA . SER A 1 115 ? 2.682 -18.014 48.656 1.00 36.97 115 SER A CA 1
ATOM 877 C C . SER A 1 115 ? 3.038 -18.005 47.167 1.00 36.97 115 SER A C 1
ATOM 879 O O . SER A 1 115 ? 3.899 -18.763 46.723 1.00 36.97 115 SER A O 1
ATOM 881 N N . SER A 1 116 ? 2.349 -17.176 46.384 1.00 42.66 116 SER A N 1
ATOM 882 C CA . SER A 1 116 ? 2.747 -16.827 45.020 1.00 42.66 116 SER A CA 1
ATOM 883 C C . SER A 1 116 ? 3.764 -15.691 45.102 1.00 42.66 116 SER A C 1
ATOM 885 O O . SER A 1 116 ? 3.402 -14.516 45.123 1.00 42.66 116 SER A O 1
ATOM 887 N N . MET A 1 117 ? 5.041 -16.056 45.156 1.00 36.41 117 MET A N 1
ATOM 888 C CA . MET A 1 117 ? 6.159 -15.140 44.953 1.00 36.41 117 MET A CA 1
ATOM 889 C C . MET A 1 117 ? 6.207 -14.782 43.456 1.00 36.41 117 MET A C 1
ATOM 891 O O . MET A 1 117 ? 6.626 -15.597 42.636 1.00 36.41 117 MET A O 1
ATOM 895 N N . MET A 1 118 ? 5.753 -13.586 43.080 1.00 39.50 118 MET A N 1
ATOM 896 C CA . MET A 1 118 ? 6.172 -12.975 41.816 1.00 39.50 118 MET A CA 1
ATOM 897 C C . MET A 1 118 ? 7.540 -12.320 42.040 1.00 39.50 118 MET A C 1
ATOM 899 O O . MET A 1 118 ? 7.689 -11.600 43.029 1.00 39.50 118 MET A O 1
ATOM 903 N N . PRO A 1 119 ? 8.541 -12.528 41.169 1.00 48.47 119 PRO A N 1
ATOM 904 C CA . PRO A 1 119 ? 9.704 -11.663 41.160 1.00 48.47 119 PRO A CA 1
ATOM 905 C C . PRO A 1 119 ? 9.319 -10.304 40.563 1.00 48.47 119 PRO A C 1
ATOM 907 O O . PRO A 1 119 ? 8.708 -10.213 39.498 1.00 48.47 119 PRO A O 1
ATOM 910 N N . ASP A 1 120 ? 9.690 -9.259 41.292 1.00 43.47 120 ASP A N 1
ATOM 911 C CA . ASP A 1 120 ? 9.703 -7.868 40.862 1.00 43.47 120 ASP A CA 1
ATOM 912 C C . ASP A 1 120 ? 10.668 -7.712 39.671 1.00 43.47 120 ASP A C 1
ATOM 914 O O . ASP A 1 120 ? 11.862 -7.995 39.783 1.00 43.47 120 ASP A O 1
ATOM 918 N N . VAL A 1 121 ? 10.153 -7.303 38.510 1.00 45.25 121 VAL A N 1
ATOM 919 C CA . VAL A 1 121 ? 10.948 -7.011 37.304 1.00 45.25 121 VAL A CA 1
ATOM 920 C C . VAL A 1 121 ? 11.117 -5.506 37.131 1.00 45.25 121 VAL A C 1
ATOM 922 O O . VAL A 1 121 ? 10.814 -4.938 36.086 1.00 45.25 121 VAL A O 1
ATOM 925 N N . SER A 1 122 ? 11.643 -4.859 38.167 1.00 46.72 122 SER A N 1
ATOM 926 C CA . SER A 1 122 ? 12.018 -3.444 38.147 1.00 46.72 122 SER A CA 1
ATOM 927 C C . SER A 1 122 ? 13.526 -3.229 37.971 1.00 46.72 122 SER A C 1
ATOM 929 O O . SER A 1 122 ? 14.069 -2.306 38.554 1.00 46.72 122 SER A O 1
ATOM 931 N N . HIS A 1 123 ? 14.242 -4.043 37.179 1.00 44.69 123 HIS A N 1
ATOM 932 C CA . HIS A 1 123 ? 15.673 -3.807 36.894 1.00 44.69 123 HIS A CA 1
ATOM 933 C C . HIS A 1 123 ? 16.119 -4.326 35.515 1.00 44.69 123 HIS A C 1
ATOM 935 O O . HIS A 1 123 ? 16.926 -5.242 35.431 1.00 44.69 123 HIS A O 1
ATOM 941 N N . LEU A 1 124 ? 15.633 -3.739 34.416 1.00 43.94 124 LEU A N 1
ATOM 942 C CA . LEU A 1 124 ? 16.223 -3.950 33.076 1.00 43.94 124 LEU A CA 1
ATOM 943 C C . LEU A 1 124 ? 16.352 -2.646 32.267 1.00 43.94 124 LEU A C 1
ATOM 945 O O . LEU A 1 124 ? 16.273 -2.635 31.043 1.00 43.94 124 LEU A O 1
ATOM 949 N N . SER A 1 125 ? 16.604 -1.534 32.960 1.00 45.94 125 SER A N 1
ATOM 950 C CA . SER A 1 125 ? 17.059 -0.292 32.335 1.00 45.94 125 SER A CA 1
ATOM 951 C C . SER A 1 125 ? 18.440 0.056 32.879 1.00 45.94 125 SER A C 1
ATOM 953 O O . SER A 1 125 ? 18.555 0.669 33.937 1.00 45.94 125 SER A O 1
ATOM 955 N N . GLY A 1 126 ? 19.494 -0.365 32.175 1.00 38.06 126 GLY A N 1
ATOM 956 C CA . GLY A 1 126 ? 20.856 0.030 32.524 1.00 38.06 126 GLY A CA 1
ATOM 957 C C . GLY A 1 126 ? 21.962 -0.739 31.804 1.00 38.06 126 GLY A C 1
ATOM 958 O O . GLY A 1 126 ? 22.365 -1.800 32.253 1.00 38.06 126 GLY A O 1
ATOM 959 N N . SER A 1 127 ? 22.519 -0.099 30.774 1.00 37.38 127 SER A N 1
ATOM 960 C CA . SER A 1 127 ? 23.898 -0.256 30.284 1.00 37.38 127 SER A CA 1
ATOM 961 C C . SER A 1 127 ? 24.241 -1.454 29.382 1.00 37.38 127 SER A C 1
ATOM 963 O O . SER A 1 127 ? 24.712 -2.499 29.819 1.00 37.38 127 SER A O 1
ATOM 965 N N . LEU A 1 128 ? 24.154 -1.205 28.070 1.00 46.53 128 LEU A N 1
ATOM 966 C CA . LEU A 1 128 ? 25.082 -1.766 27.088 1.00 46.53 128 LEU A CA 1
ATOM 967 C C . LEU A 1 128 ? 26.463 -1.134 27.305 1.00 46.53 128 LEU A C 1
ATOM 969 O O . LEU A 1 128 ? 26.643 0.020 26.919 1.00 46.53 128 LEU A O 1
ATOM 973 N N . SER A 1 129 ? 27.398 -1.869 27.915 1.00 45.50 129 SER A N 1
ATOM 974 C CA . SER A 1 129 ? 28.865 -1.812 27.717 1.00 45.50 129 SER A CA 1
ATOM 975 C C . SER A 1 129 ? 29.569 -2.504 28.890 1.00 45.50 129 SER A C 1
ATOM 977 O O . SER A 1 129 ? 29.450 -2.038 30.020 1.00 45.50 129 SER A O 1
ATOM 979 N N . GLY A 1 130 ? 30.334 -3.567 28.628 1.00 41.44 130 GLY A N 1
ATOM 980 C CA . GLY A 1 130 ? 31.227 -4.197 29.614 1.00 41.44 130 GLY A CA 1
ATOM 981 C C . GLY A 1 130 ? 31.105 -5.719 29.650 1.00 41.44 130 GLY A C 1
ATOM 982 O O . GLY A 1 130 ? 30.006 -6.244 29.535 1.00 41.44 130 GLY A O 1
ATOM 983 N N . GLU A 1 131 ? 32.248 -6.400 29.747 1.00 45.91 131 GLU A N 1
ATOM 984 C CA . GLU A 1 131 ? 32.436 -7.854 29.657 1.00 45.91 131 GLU A CA 1
ATOM 985 C C . GLU A 1 131 ? 31.370 -8.684 30.392 1.00 45.91 131 GLU A C 1
ATOM 987 O O . GLU A 1 131 ? 31.005 -8.400 31.533 1.00 45.91 131 GLU A O 1
ATOM 992 N N . LEU A 1 132 ? 30.885 -9.735 29.722 1.00 48.50 132 LEU A N 1
ATOM 993 C CA . LEU A 1 132 ? 29.906 -10.668 30.274 1.00 48.50 132 LEU A CA 1
ATOM 994 C C . LEU A 1 132 ? 30.537 -11.421 31.451 1.00 48.50 132 LEU A C 1
ATOM 996 O O . LEU A 1 132 ? 31.461 -12.212 31.266 1.00 48.50 132 LEU A O 1
ATOM 1000 N N . SER A 1 133 ? 30.040 -11.166 32.661 1.00 65.31 133 SER A N 1
ATOM 1001 C CA . SER A 1 133 ? 30.433 -11.918 33.848 1.00 65.31 133 SER A CA 1
ATOM 1002 C C . SER A 1 133 ? 29.925 -13.368 33.759 1.00 65.31 133 SER A C 1
ATOM 1004 O O . SER A 1 133 ? 28.857 -13.620 33.186 1.00 65.31 133 SER A O 1
ATOM 1006 N N . PRO A 1 134 ? 30.655 -14.342 34.335 1.00 66.75 134 PRO A N 1
ATOM 1007 C CA . PRO A 1 134 ? 30.298 -15.762 34.281 1.00 66.75 134 PRO A CA 1
ATOM 1008 C C . PRO A 1 134 ? 28.923 -16.079 34.898 1.00 66.75 134 PRO A C 1
ATOM 1010 O O . PRO A 1 134 ? 28.327 -17.104 34.567 1.00 66.75 134 PRO A O 1
ATOM 1013 N N . GLU A 1 135 ? 28.361 -15.199 35.739 1.00 68.50 135 GLU A N 1
ATOM 1014 C CA . GLU A 1 135 ? 26.984 -15.349 36.227 1.00 68.50 135 GLU A CA 1
ATOM 1015 C C . GLU A 1 135 ? 25.921 -15.118 35.137 1.00 68.50 135 GLU A C 1
ATOM 1017 O O . GLU A 1 135 ? 24.892 -15.796 35.134 1.00 68.50 135 GLU A O 1
ATOM 1022 N N . VAL A 1 136 ? 26.150 -14.213 34.177 1.00 68.06 136 VAL A N 1
ATOM 1023 C CA . VAL A 1 136 ? 25.195 -13.961 33.079 1.00 68.06 136 VAL A CA 1
ATOM 1024 C C . VAL A 1 136 ? 25.195 -15.124 32.085 1.00 68.06 136 VAL A C 1
ATOM 1026 O O . VAL A 1 136 ? 24.137 -15.509 31.583 1.00 68.06 136 VAL A O 1
ATOM 1029 N N . GLU A 1 137 ? 26.354 -15.745 31.855 1.00 69.69 137 GLU A N 1
ATOM 1030 C CA . GLU A 1 137 ? 26.472 -16.953 31.030 1.00 69.69 137 GLU A CA 1
ATOM 1031 C C . GLU A 1 137 ? 25.741 -18.149 31.668 1.00 69.69 137 GLU A C 1
ATOM 1033 O O . GLU A 1 137 ? 25.024 -18.886 30.982 1.00 69.69 137 GLU A O 1
ATOM 1038 N N . GLN A 1 138 ? 25.814 -18.301 32.996 1.00 72.69 138 GLN A N 1
ATOM 1039 C CA . GLN A 1 138 ? 25.029 -19.304 33.727 1.00 72.69 138 GLN A CA 1
ATOM 1040 C C . GLN A 1 138 ? 23.517 -19.044 33.655 1.00 72.69 138 GLN A C 1
ATOM 1042 O O . GLN A 1 138 ? 22.735 -19.981 33.489 1.00 72.69 138 GLN A O 1
ATOM 1047 N N . ILE A 1 139 ? 23.079 -17.785 33.719 1.00 79.06 139 ILE A N 1
ATOM 1048 C CA . ILE A 1 139 ? 21.655 -17.440 33.592 1.00 79.06 139 ILE A CA 1
ATOM 1049 C C . ILE A 1 139 ? 21.149 -17.704 32.166 1.00 79.06 139 ILE A C 1
ATOM 1051 O O . ILE A 1 139 ? 20.047 -18.232 31.992 1.00 79.06 139 ILE A O 1
ATOM 1055 N N . LEU A 1 140 ? 21.945 -17.384 31.144 1.00 75.25 140 LEU A N 1
ATOM 1056 C CA . LEU A 1 140 ? 21.572 -17.591 29.745 1.00 75.25 140 LEU A CA 1
ATOM 1057 C C . LEU A 1 140 ? 21.510 -19.083 29.383 1.00 75.25 140 LEU A C 1
ATOM 1059 O O . LEU A 1 140 ? 20.564 -19.521 28.726 1.00 75.25 140 LEU A O 1
ATOM 1063 N N . THR A 1 141 ? 22.468 -19.879 29.862 1.00 74.44 141 THR A N 1
ATOM 1064 C CA . THR A 1 141 ? 22.461 -21.341 29.682 1.00 74.44 141 THR A CA 1
ATOM 1065 C C . THR A 1 141 ? 21.302 -21.997 30.429 1.00 74.44 141 THR A C 1
ATOM 1067 O O . THR A 1 141 ? 20.620 -22.856 29.865 1.00 74.44 141 THR A O 1
ATOM 1070 N N . HIS A 1 142 ? 20.992 -21.535 31.644 1.00 79.94 142 HIS A N 1
ATOM 1071 C CA . HIS A 1 142 ? 19.822 -21.997 32.385 1.00 79.94 142 HIS A CA 1
ATOM 1072 C C . HIS A 1 142 ? 18.508 -21.659 31.657 1.00 79.94 142 HIS A C 1
ATOM 1074 O O . HIS A 1 142 ? 17.638 -22.523 31.531 1.00 79.94 142 HIS A O 1
ATOM 1080 N N . GLN A 1 143 ? 18.368 -20.450 31.098 1.00 68.44 143 GLN A N 1
ATOM 1081 C CA . GLN A 1 143 ? 17.192 -20.088 30.296 1.00 68.44 143 GLN A CA 1
ATOM 1082 C C . GLN A 1 143 ? 17.061 -20.929 29.023 1.00 68.44 143 GLN A C 1
ATOM 1084 O O . GLN A 1 143 ? 15.959 -21.382 28.708 1.00 68.44 143 GLN A O 1
ATOM 1089 N N . LEU A 1 144 ? 18.162 -21.189 28.310 1.00 75.06 144 LEU A N 1
ATOM 1090 C CA . LEU A 1 144 ? 18.126 -22.006 27.096 1.00 75.06 144 LEU A CA 1
ATOM 1091 C C . LEU A 1 144 ? 17.737 -23.461 27.406 1.00 75.06 144 LEU A C 1
ATOM 1093 O O . LEU A 1 144 ? 16.976 -24.079 26.658 1.00 75.06 144 LEU A O 1
ATOM 1097 N N . GLN A 1 145 ? 18.179 -23.991 28.550 1.00 80.00 145 GLN A N 1
ATOM 1098 C CA . GLN A 1 145 ? 17.812 -25.331 28.997 1.00 80.00 145 GLN A CA 1
ATOM 1099 C C . GLN A 1 145 ? 16.330 -25.426 29.384 1.00 80.00 145 GLN A C 1
ATOM 1101 O O . GLN A 1 145 ? 15.651 -26.355 28.941 1.00 80.00 145 GLN A O 1
ATOM 1106 N N . VAL A 1 146 ? 15.791 -24.441 30.109 1.00 83.62 146 VAL A N 1
ATOM 1107 C CA . VAL A 1 146 ? 14.352 -24.378 30.428 1.00 83.62 146 VAL A CA 1
ATOM 1108 C C . VAL A 1 146 ? 13.509 -24.229 29.154 1.00 83.62 146 VAL A C 1
ATOM 1110 O O . VAL A 1 146 ? 12.510 -24.929 28.996 1.00 83.62 146 VAL A O 1
ATOM 1113 N N . ALA A 1 147 ? 13.928 -23.393 28.200 1.00 79.12 147 ALA A N 1
ATOM 1114 C CA . ALA A 1 147 ? 13.242 -23.235 26.915 1.00 79.12 147 ALA A CA 1
ATOM 1115 C C . ALA A 1 147 ? 13.231 -24.535 26.088 1.00 79.12 147 ALA A C 1
ATOM 1117 O O . ALA A 1 147 ? 12.222 -24.879 25.472 1.00 79.12 147 ALA A O 1
ATOM 1118 N N . SER A 1 148 ? 14.329 -25.297 26.106 1.00 75.88 148 SER A N 1
ATOM 1119 C CA . SER A 1 148 ? 14.389 -26.592 25.417 1.00 75.88 148 SER A CA 1
ATOM 1120 C C . SER A 1 148 ? 13.452 -27.635 26.043 1.00 75.88 148 SER A C 1
ATOM 1122 O O . SER A 1 148 ? 12.796 -28.393 25.326 1.00 75.88 148 SER A O 1
ATOM 1124 N N . GLN A 1 149 ? 13.318 -27.637 27.374 1.00 81.25 149 GLN A N 1
ATOM 1125 C CA . GLN A 1 149 ? 12.435 -28.557 28.093 1.00 81.25 149 GLN A CA 1
ATOM 1126 C C . GLN A 1 149 ? 10.958 -28.222 27.871 1.00 81.25 149 GLN A C 1
ATOM 1128 O O . GLN A 1 149 ? 10.152 -29.128 27.649 1.00 81.25 149 GLN A O 1
ATOM 1133 N N . THR A 1 150 ? 10.599 -26.936 27.861 1.00 79.25 150 THR A N 1
ATOM 1134 C CA . THR A 1 150 ? 9.221 -26.513 27.573 1.00 79.25 150 THR A CA 1
ATOM 1135 C C . THR A 1 150 ? 8.837 -26.803 26.123 1.00 79.25 150 THR A C 1
ATOM 1137 O O . THR A 1 150 ? 7.745 -27.315 25.878 1.00 79.25 150 THR A O 1
ATOM 1140 N N . MET A 1 151 ? 9.742 -26.601 25.157 1.00 74.00 151 MET A N 1
ATOM 1141 C CA . MET A 1 151 ? 9.504 -27.008 23.766 1.00 74.00 151 MET A CA 1
ATOM 1142 C C . MET A 1 151 ? 9.308 -28.521 23.629 1.00 74.00 151 MET A C 1
ATOM 1144 O O . MET A 1 151 ? 8.375 -28.947 22.949 1.00 74.00 151 MET A O 1
ATOM 1148 N N . ALA A 1 152 ? 10.108 -29.345 24.313 1.00 78.94 152 ALA A N 1
ATOM 1149 C CA . ALA A 1 152 ? 9.926 -30.798 24.303 1.00 78.94 152 ALA A CA 1
ATOM 1150 C C . ALA A 1 152 ? 8.565 -31.226 24.894 1.00 78.94 152 ALA A C 1
ATOM 1152 O O . ALA A 1 152 ? 7.907 -32.135 24.374 1.00 78.94 152 ALA A O 1
ATOM 1153 N N . GLN A 1 153 ? 8.097 -30.544 25.944 1.00 82.62 153 GLN A N 1
ATOM 1154 C CA . GLN A 1 153 ? 6.769 -30.775 26.523 1.00 82.62 153 GLN A CA 1
ATOM 1155 C C . GLN A 1 153 ? 5.640 -30.378 25.564 1.00 82.62 153 GLN A C 1
ATOM 1157 O O . GLN A 1 153 ? 4.681 -31.129 25.401 1.00 82.62 153 GLN A O 1
ATOM 1162 N N . VAL A 1 154 ? 5.762 -29.247 24.868 1.00 86.31 154 VAL A N 1
ATOM 1163 C CA . VAL A 1 154 ? 4.754 -28.820 23.886 1.00 86.31 154 VAL A CA 1
ATOM 1164 C C . VAL A 1 154 ? 4.719 -29.763 22.680 1.00 86.31 154 VAL A C 1
ATOM 1166 O O . VAL A 1 154 ? 3.638 -30.157 22.248 1.00 86.31 154 VAL A O 1
ATOM 1169 N N . VAL A 1 155 ? 5.875 -30.191 22.161 1.00 84.88 155 VAL A N 1
ATOM 1170 C CA . VAL A 1 155 ? 5.949 -31.133 21.029 1.00 84.88 155 VAL A CA 1
ATOM 1171 C C . VAL A 1 155 ? 5.358 -32.493 21.397 1.00 84.88 155 VAL A C 1
ATOM 1173 O O . VAL A 1 155 ? 4.600 -33.060 20.614 1.00 84.88 155 VAL A O 1
ATOM 1176 N N . SER A 1 156 ? 5.644 -33.009 22.595 1.00 80.50 156 SER A N 1
ATOM 1177 C CA . SER A 1 156 ? 5.059 -34.279 23.050 1.00 80.50 156 SER A CA 1
ATOM 1178 C C . SER A 1 156 ? 3.540 -34.189 23.241 1.00 80.50 156 SER A C 1
ATOM 1180 O O . SER A 1 156 ? 2.830 -35.102 22.823 1.00 80.50 156 SER A O 1
ATOM 1182 N N . GLN A 1 157 ? 3.017 -33.071 23.758 1.00 83.38 157 GLN A N 1
ATOM 1183 C CA . GLN A 1 157 ? 1.569 -32.831 23.836 1.00 83.38 157 GLN A CA 1
ATOM 1184 C C . GLN A 1 157 ? 0.918 -32.715 22.449 1.00 83.38 157 GLN A C 1
ATOM 1186 O O . GLN A 1 157 ? -0.169 -33.254 22.234 1.00 83.38 157 GLN A O 1
ATOM 1191 N N . GLN A 1 158 ? 1.583 -32.069 21.485 1.00 76.44 158 GLN A N 1
ATOM 1192 C CA . GLN A 1 158 ? 1.105 -32.000 20.100 1.00 76.44 158 GLN A CA 1
ATOM 1193 C C . GLN A 1 158 ? 1.110 -33.377 19.419 1.00 76.44 158 GLN A C 1
ATOM 1195 O O . GLN A 1 158 ? 0.167 -33.709 18.700 1.00 76.44 158 GLN A O 1
ATOM 1200 N N . LEU A 1 159 ? 2.129 -34.205 19.669 1.00 80.94 159 LEU A N 1
ATOM 1201 C CA . LEU A 1 159 ? 2.223 -35.551 19.104 1.00 80.94 159 LEU A CA 1
ATOM 1202 C C . LEU A 1 159 ? 1.159 -36.493 19.693 1.00 80.94 159 LEU A C 1
ATOM 1204 O O . LEU A 1 159 ? 0.552 -37.274 18.960 1.00 80.94 159 LEU A O 1
ATOM 1208 N N . GLU A 1 160 ? 0.875 -36.377 20.992 1.00 81.31 160 GLU A N 1
ATOM 1209 C CA . GLU A 1 160 ? -0.192 -37.130 21.660 1.00 81.31 160 GLU A CA 1
ATOM 1210 C C . GLU A 1 160 ? -1.583 -36.705 21.158 1.00 81.31 160 GLU A C 1
ATOM 1212 O O . GLU A 1 160 ? -2.420 -37.552 20.844 1.00 81.31 160 GLU A O 1
ATOM 1217 N N . PHE A 1 161 ? -1.806 -35.403 20.952 1.00 84.25 161 PHE A N 1
ATOM 1218 C CA . PHE A 1 161 ? -3.030 -34.882 20.336 1.00 84.25 161 PHE A CA 1
ATOM 1219 C C . PHE A 1 161 ? -3.251 -35.416 18.906 1.00 84.25 161 PHE A C 1
ATOM 1221 O O . PHE A 1 161 ? -4.376 -35.753 18.530 1.00 84.25 161 PHE A O 1
ATOM 1228 N N . LEU A 1 162 ? -2.185 -35.550 18.107 1.00 78.94 162 LEU A N 1
ATOM 1229 C CA . LEU A 1 162 ? -2.255 -36.132 16.759 1.00 78.94 162 LEU A CA 1
ATOM 1230 C C . LEU A 1 162 ? -2.533 -37.645 16.778 1.00 78.94 162 LEU A C 1
ATOM 1232 O O . LEU A 1 162 ? -3.293 -38.129 15.934 1.00 78.94 162 LEU A O 1
ATOM 1236 N N . ARG A 1 163 ? -1.993 -38.385 17.760 1.00 77.94 163 ARG A N 1
ATOM 1237 C CA . ARG A 1 163 ? -2.323 -39.809 17.975 1.00 77.94 163 ARG A CA 1
ATOM 1238 C C . ARG A 1 163 ? -3.785 -39.993 18.380 1.00 77.94 163 ARG A C 1
ATOM 1240 O O . ARG A 1 163 ? -4.451 -40.868 17.833 1.00 77.94 163 ARG A O 1
ATOM 1247 N N . GLN A 1 164 ? -4.309 -39.140 19.262 1.00 78.44 164 GLN A N 1
ATOM 1248 C CA . GLN A 1 164 ? -5.716 -39.173 19.688 1.00 78.44 164 GLN A CA 1
ATOM 1249 C C . GLN A 1 164 ? -6.695 -38.813 18.559 1.00 78.44 164 GLN A C 1
ATOM 1251 O O . GLN A 1 164 ? -7.815 -39.317 18.532 1.00 78.44 164 GLN A O 1
ATOM 1256 N N . ARG A 1 165 ? -6.269 -38.000 17.581 1.00 75.62 165 ARG A N 1
ATOM 1257 C CA . ARG A 1 165 ? -7.035 -37.703 16.356 1.00 75.62 165 ARG A CA 1
ATOM 1258 C C . ARG A 1 165 ? -6.925 -38.765 15.253 1.00 75.62 165 ARG A C 1
ATOM 1260 O O . ARG A 1 165 ? -7.484 -38.565 14.178 1.00 75.62 165 ARG A O 1
ATOM 1267 N N . GLY A 1 166 ? -6.248 -39.889 15.497 1.00 62.38 166 GLY A N 1
ATOM 1268 C CA . GLY A 1 166 ? -6.214 -41.018 14.562 1.00 62.38 166 GLY A CA 1
ATOM 1269 C C . GLY A 1 166 ? -5.370 -40.785 13.305 1.00 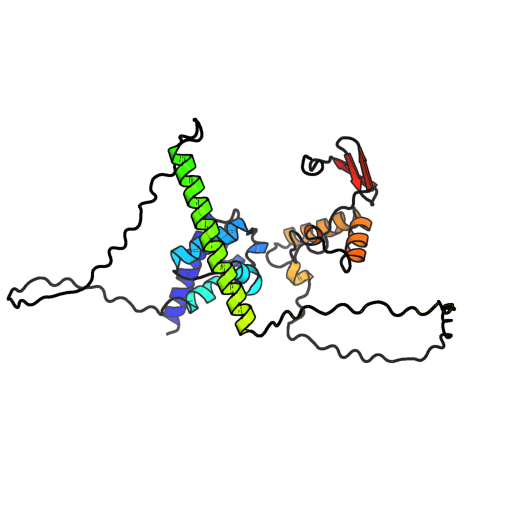62.38 166 GLY A C 1
ATOM 1270 O O . GLY A 1 166 ? -5.559 -41.484 12.309 1.00 62.38 166 GLY A O 1
ATOM 1271 N N . VAL A 1 167 ? -4.427 -39.833 13.329 1.00 57.44 167 VAL A N 1
ATOM 1272 C CA . VAL A 1 167 ? -3.467 -39.648 12.230 1.00 57.44 167 VAL A CA 1
ATOM 1273 C C . VAL A 1 167 ? -2.442 -40.781 12.287 1.00 57.44 167 VAL A C 1
ATOM 1275 O O . VAL A 1 167 ? -1.410 -40.698 12.950 1.00 57.44 167 VAL A O 1
ATOM 1278 N N . SER A 1 168 ? -2.755 -41.886 11.615 1.00 55.12 168 SER A N 1
ATOM 1279 C CA . SER A 1 168 ? -1.862 -43.032 11.496 1.00 55.12 168 SER A CA 1
ATOM 1280 C C . SER A 1 168 ? -0.859 -42.768 10.371 1.00 55.12 168 SER A C 1
ATOM 1282 O O . SER A 1 168 ? -1.158 -42.997 9.202 1.00 55.12 168 SER A O 1
ATOM 1284 N N . LEU A 1 169 ? 0.348 -42.313 10.716 1.00 51.31 169 LEU A N 1
ATOM 1285 C CA . LEU A 1 169 ? 1.499 -42.369 9.811 1.00 51.31 169 LEU A CA 1
ATOM 1286 C C . LEU A 1 169 ? 1.901 -43.841 9.655 1.00 51.31 169 LEU A C 1
ATOM 1288 O O . LEU A 1 169 ? 2.722 -44.361 10.410 1.00 51.31 169 LEU A O 1
ATOM 1292 N N . LYS A 1 170 ? 1.263 -44.549 8.719 1.00 43.50 170 LYS A N 1
ATOM 1293 C CA . LYS A 1 170 ? 1.798 -45.824 8.245 1.00 43.50 170 LYS A CA 1
ATOM 1294 C C . LYS A 1 170 ? 3.005 -45.517 7.352 1.00 43.50 170 LYS A C 1
ATOM 1296 O O . LYS A 1 170 ? 2.857 -44.713 6.434 1.00 43.50 170 LYS A O 1
ATOM 1301 N N . PRO A 1 171 ? 4.173 -46.132 7.594 1.00 44.62 171 PRO A N 1
ATOM 1302 C CA . PRO A 1 171 ? 5.240 -46.136 6.611 1.00 44.62 171 PRO A CA 1
ATOM 1303 C C . PRO A 1 171 ? 4.745 -46.952 5.418 1.00 44.62 171 PRO A C 1
ATOM 1305 O O . PRO A 1 171 ? 4.439 -48.140 5.561 1.00 44.62 171 PRO A O 1
ATOM 1308 N N . ASP A 1 172 ? 4.596 -46.289 4.276 1.00 36.03 172 ASP A N 1
ATOM 1309 C CA . ASP A 1 172 ? 4.299 -46.965 3.024 1.00 36.03 172 ASP A CA 1
ATOM 1310 C C . ASP A 1 172 ? 5.495 -47.854 2.680 1.00 36.03 172 ASP A C 1
ATOM 1312 O O . ASP A 1 172 ? 6.654 -47.424 2.725 1.00 36.03 172 ASP A O 1
ATOM 1316 N N . ARG A 1 173 ? 5.215 -49.139 2.482 1.00 37.78 173 ARG A N 1
ATOM 1317 C CA . ARG A 1 173 ? 6.239 -50.141 2.209 1.00 37.78 173 ARG A CA 1
ATOM 1318 C C . ARG A 1 173 ? 6.692 -49.997 0.765 1.00 37.78 173 ARG A C 1
ATOM 1320 O O . ARG A 1 173 ? 5.903 -49.736 -0.129 1.00 37.78 173 ARG A O 1
ATOM 1327 N N . GLN A 1 174 ? 7.989 -50.205 0.596 1.00 38.62 174 GLN A N 1
ATOM 1328 C CA . GLN A 1 174 ? 8.700 -50.326 -0.664 1.00 38.62 174 GLN A CA 1
ATOM 1329 C C . GLN A 1 174 ? 8.016 -51.352 -1.580 1.00 38.62 174 GLN A C 1
ATOM 1331 O O . GLN A 1 174 ? 7.979 -52.533 -1.237 1.00 38.62 174 GLN A O 1
ATOM 1336 N N . ASP A 1 175 ? 7.551 -50.907 -2.745 1.00 34.84 175 ASP A N 1
ATOM 1337 C CA . ASP A 1 175 ? 7.423 -51.767 -3.919 1.00 34.84 175 ASP A CA 1
ATOM 1338 C C . ASP A 1 175 ? 8.727 -51.661 -4.720 1.00 34.84 175 ASP A C 1
ATOM 1340 O O . ASP A 1 175 ? 9.113 -50.591 -5.199 1.00 34.84 175 ASP A O 1
ATOM 1344 N N . GLU A 1 176 ? 9.440 -52.784 -4.803 1.00 34.34 176 GLU A N 1
ATOM 1345 C CA . GLU A 1 176 ? 10.566 -52.978 -5.714 1.00 34.34 176 GLU A CA 1
ATOM 1346 C C . GLU A 1 176 ? 10.086 -53.130 -7.173 1.00 34.34 176 GLU A C 1
ATOM 1348 O O . GLU A 1 176 ? 8.939 -53.505 -7.432 1.00 34.34 176 GLU A O 1
ATOM 1353 N N . PRO A 1 177 ? 10.962 -52.846 -8.154 1.00 40.88 177 PRO A N 1
ATOM 1354 C CA . PRO A 1 177 ? 10.582 -52.639 -9.541 1.00 40.88 177 PRO A CA 1
ATOM 1355 C C . PRO A 1 177 ? 10.422 -53.968 -10.282 1.00 40.88 177 PRO A C 1
ATOM 1357 O O . PRO A 1 177 ? 11.356 -54.765 -10.369 1.00 40.88 177 PRO A O 1
ATOM 1360 N N . THR A 1 178 ? 9.266 -54.177 -10.914 1.00 33.69 178 THR A N 1
ATOM 1361 C CA . THR A 1 178 ? 9.145 -55.199 -11.960 1.00 33.69 178 THR A CA 1
ATOM 1362 C C . THR A 1 178 ? 9.437 -54.555 -13.312 1.00 33.69 178 THR A C 1
ATOM 1364 O O . THR A 1 178 ? 8.792 -53.599 -13.733 1.00 33.69 178 THR A O 1
ATOM 1367 N N . ASN A 1 179 ? 10.479 -55.076 -13.945 1.00 41.22 179 ASN A N 1
ATOM 1368 C CA . ASN A 1 179 ? 11.026 -54.717 -15.244 1.00 41.22 179 ASN A CA 1
ATOM 1369 C C . ASN A 1 179 ? 10.066 -55.099 -16.388 1.00 41.22 179 ASN A C 1
ATOM 1371 O O . ASN A 1 179 ? 9.882 -56.286 -16.650 1.00 41.22 179 ASN A O 1
ATOM 1375 N N . GLU A 1 180 ? 9.529 -54.114 -17.113 1.00 37.41 180 GLU A N 1
ATOM 1376 C CA . GLU A 1 180 ? 9.001 -54.295 -18.471 1.00 37.41 180 GLU A CA 1
ATOM 1377 C C . GLU A 1 180 ? 9.617 -53.258 -19.423 1.00 37.41 180 GLU A C 1
ATOM 1379 O O . GLU A 1 180 ? 9.689 -52.061 -19.140 1.00 37.41 180 GLU A O 1
ATOM 1384 N N . ALA A 1 181 ? 10.108 -53.761 -20.555 1.00 42.66 181 ALA A N 1
ATOM 1385 C CA . ALA A 1 181 ? 10.804 -53.021 -21.599 1.00 42.66 181 ALA A CA 1
ATOM 1386 C C . ALA A 1 181 ? 9.844 -52.135 -22.439 1.00 42.66 181 ALA A C 1
ATOM 1388 O O . ALA A 1 181 ? 8.634 -52.368 -22.468 1.00 42.66 181 ALA A O 1
ATOM 1389 N N . PRO A 1 182 ? 10.363 -51.109 -23.142 1.00 39.38 182 PRO A N 1
ATOM 1390 C CA . PRO A 1 182 ? 9.603 -49.913 -23.499 1.00 39.38 182 PRO A CA 1
ATOM 1391 C C . PRO A 1 182 ? 8.726 -50.080 -24.746 1.00 39.38 182 PRO A C 1
ATOM 1393 O O . PRO A 1 182 ? 9.222 -50.349 -25.842 1.00 39.38 182 PRO A O 1
ATOM 1396 N N . GLN A 1 183 ? 7.426 -49.803 -24.608 1.00 36.84 183 GLN A N 1
ATOM 1397 C CA . GLN A 1 183 ? 6.550 -49.552 -25.750 1.00 36.84 183 GLN A CA 1
ATOM 1398 C C . GLN A 1 183 ? 6.642 -48.089 -26.198 1.00 36.84 183 GLN A C 1
ATOM 1400 O O . GLN A 1 183 ? 6.521 -47.144 -25.421 1.00 36.84 183 GLN A O 1
ATOM 1405 N N . THR A 1 184 ? 6.873 -47.924 -27.496 1.00 34.81 184 THR A N 1
ATOM 1406 C CA . THR A 1 184 ? 6.993 -46.660 -28.219 1.00 34.81 184 THR A CA 1
ATOM 1407 C C . THR A 1 184 ? 5.701 -45.842 -28.136 1.00 34.81 184 THR A C 1
ATOM 1409 O O . THR A 1 184 ? 4.674 -46.228 -28.694 1.00 34.81 184 THR A O 1
ATOM 1412 N N . ILE A 1 185 ? 5.752 -44.673 -27.494 1.00 41.69 185 ILE A N 1
ATOM 1413 C CA . ILE A 1 185 ? 4.639 -43.716 -27.471 1.00 41.69 185 ILE A CA 1
ATOM 1414 C C . ILE A 1 185 ? 4.605 -42.974 -28.816 1.00 41.69 185 ILE A C 1
ATOM 1416 O O . ILE A 1 185 ? 5.457 -42.132 -29.101 1.00 41.69 185 ILE A O 1
ATOM 1420 N N . LYS A 1 186 ? 3.608 -43.282 -29.654 1.00 43.91 186 LYS A N 1
ATOM 1421 C CA . LYS A 1 186 ? 3.185 -42.410 -30.763 1.00 43.91 186 LYS A CA 1
ATOM 1422 C C . LYS A 1 186 ? 2.413 -41.204 -30.198 1.00 43.91 186 LYS A C 1
ATOM 1424 O O . LYS A 1 186 ? 1.633 -41.392 -29.265 1.00 43.91 186 LYS A O 1
ATOM 1429 N N . PRO A 1 187 ? 2.553 -39.990 -30.765 1.00 45.09 187 PRO A N 1
ATOM 1430 C CA . PRO A 1 187 ? 1.791 -38.828 -30.312 1.00 45.09 187 PRO A CA 1
ATOM 1431 C C . PRO A 1 187 ? 0.295 -38.999 -30.638 1.00 45.09 187 PRO A C 1
ATOM 1433 O O . PRO A 1 187 ? -0.023 -39.408 -31.760 1.00 45.09 187 PRO A O 1
ATOM 1436 N N . PRO A 1 188 ? -0.637 -38.661 -29.728 1.00 44.34 188 PRO A N 1
ATOM 1437 C CA . PRO A 1 188 ? -2.055 -38.639 -30.055 1.00 44.34 188 PRO A CA 1
ATOM 1438 C C . PRO A 1 188 ? -2.361 -37.442 -30.964 1.00 44.34 188 PRO A C 1
ATOM 1440 O O . PRO A 1 188 ? -2.091 -36.288 -30.632 1.00 44.34 188 PRO A O 1
ATOM 1443 N N . GLN A 1 189 ? -2.918 -37.745 -32.134 1.00 42.00 189 GLN A N 1
ATOM 1444 C CA . GLN A 1 189 ? -3.448 -36.776 -33.086 1.00 42.00 189 GLN A CA 1
ATOM 1445 C C . GLN A 1 189 ? -4.705 -36.102 -32.519 1.00 42.00 189 GLN A C 1
ATOM 1447 O O . GLN A 1 189 ? -5.607 -36.764 -32.009 1.00 42.00 189 GLN A O 1
ATOM 1452 N N . SER A 1 190 ? -4.770 -34.778 -32.648 1.00 42.53 190 SER A N 1
ATOM 1453 C CA . SER A 1 190 ? -5.947 -33.962 -32.348 1.00 42.53 190 SER A CA 1
ATOM 1454 C C . SER A 1 190 ? -7.116 -34.310 -33.284 1.00 42.53 190 SER A C 1
ATOM 1456 O O . SER A 1 190 ? -6.902 -34.359 -34.498 1.00 42.53 190 SER A O 1
ATOM 1458 N N . PRO A 1 191 ? -8.358 -34.476 -32.793 1.00 53.38 191 PRO A N 1
ATOM 1459 C CA . PRO A 1 191 ? -9.518 -34.557 -33.672 1.00 53.38 191 PRO A CA 1
ATOM 1460 C C . PRO A 1 191 ? -9.917 -33.161 -34.200 1.00 53.38 191 PRO A C 1
ATOM 1462 O O . PRO A 1 191 ? -9.660 -32.144 -33.542 1.00 53.38 191 PRO A O 1
ATOM 1465 N N . PRO A 1 192 ? -10.540 -33.084 -35.391 1.00 42.62 192 PRO A N 1
ATOM 1466 C CA . PRO A 1 192 ? -10.888 -31.825 -36.038 1.00 42.62 192 PRO A CA 1
ATOM 1467 C C . PRO A 1 192 ? -12.053 -31.124 -35.326 1.00 42.62 192 PRO A C 1
ATOM 1469 O O . PRO A 1 192 ? -13.039 -31.746 -34.935 1.00 42.62 192 PRO A O 1
ATOM 1472 N N . LYS A 1 193 ? -11.947 -29.796 -35.191 1.00 40.91 193 LYS A N 1
ATOM 1473 C CA . LYS A 1 193 ? -13.023 -28.927 -34.703 1.00 40.91 193 LYS A CA 1
ATOM 1474 C C . LYS A 1 193 ? -14.076 -28.741 -35.798 1.00 40.91 193 LYS A C 1
ATOM 1476 O O . LYS A 1 193 ? -13.798 -28.122 -36.821 1.00 40.91 193 LYS A O 1
ATOM 1481 N N . THR A 1 194 ? -15.298 -29.184 -35.530 1.00 35.31 194 THR A N 1
ATOM 1482 C CA . THR A 1 194 ? -16.521 -28.668 -36.162 1.00 35.31 194 THR A CA 1
ATOM 1483 C C . THR A 1 194 ? -17.320 -27.931 -35.080 1.00 35.31 194 THR A C 1
ATOM 1485 O O . THR A 1 194 ? -17.375 -28.419 -33.948 1.00 35.31 194 THR A O 1
ATOM 1488 N N . PRO A 1 195 ? -17.882 -26.739 -35.355 1.00 40.62 195 PRO A N 1
ATOM 1489 C CA . PRO A 1 195 ? -18.461 -25.895 -34.320 1.00 40.62 195 PRO A CA 1
ATOM 1490 C C . PRO A 1 195 ? -19.852 -26.407 -33.939 1.00 40.62 195 PRO A C 1
ATOM 1492 O O . PRO A 1 195 ? -20.815 -26.224 -34.676 1.00 40.62 195 PRO A O 1
ATOM 1495 N N . ALA A 1 196 ? -19.953 -27.044 -32.774 1.00 33.28 196 ALA A N 1
ATOM 1496 C CA . ALA A 1 196 ? -21.224 -27.268 -32.104 1.00 33.28 196 ALA A CA 1
ATOM 1497 C C . ALA A 1 196 ? -21.466 -26.110 -31.129 1.00 33.28 196 ALA A C 1
ATOM 1499 O O . ALA A 1 196 ? -20.696 -25.890 -30.193 1.00 33.28 196 ALA A O 1
ATOM 1500 N N . THR A 1 197 ? -22.534 -25.358 -31.380 1.00 43.47 197 THR A N 1
ATOM 1501 C CA . THR A 1 197 ? -23.096 -24.339 -30.493 1.00 43.47 197 THR A CA 1
ATOM 1502 C C . THR A 1 197 ? -23.473 -24.977 -29.156 1.00 43.47 197 THR A C 1
ATOM 1504 O O . THR A 1 197 ? -24.566 -25.510 -28.996 1.00 43.47 197 THR A O 1
ATOM 1507 N N . ALA A 1 198 ? -22.562 -24.931 -28.186 1.00 36.84 198 ALA A N 1
ATOM 1508 C CA . ALA A 1 198 ? -22.857 -25.235 -26.796 1.00 36.84 198 ALA A CA 1
ATOM 1509 C C . ALA A 1 198 ? -23.233 -23.926 -26.096 1.00 36.84 198 ALA A C 1
ATOM 1511 O O . ALA A 1 198 ? -22.379 -23.103 -25.775 1.00 36.84 198 ALA A O 1
ATOM 1512 N N . GLN A 1 199 ? -24.534 -23.724 -25.897 1.00 38.31 199 GLN A N 1
ATOM 1513 C CA . GLN A 1 199 ? -25.045 -22.724 -24.969 1.00 38.31 199 GLN A CA 1
ATOM 1514 C C . GLN A 1 199 ? -24.600 -23.126 -23.557 1.00 38.31 199 GLN A C 1
ATOM 1516 O O . GLN A 1 199 ? -25.170 -24.027 -22.945 1.00 38.31 199 GLN A O 1
ATOM 1521 N N . SER A 1 200 ? -23.550 -22.486 -23.045 1.00 38.97 200 SER A N 1
ATOM 1522 C CA . SER A 1 200 ? -23.186 -22.579 -21.637 1.00 38.97 200 SER A CA 1
ATOM 1523 C C . SER A 1 200 ? -24.172 -21.738 -20.832 1.00 38.97 200 SER A C 1
ATOM 1525 O O . SER A 1 200 ? -24.067 -20.513 -20.778 1.00 38.97 200 SER A O 1
ATOM 1527 N N . SER A 1 201 ? -25.148 -22.391 -20.204 1.00 37.59 201 SER A N 1
ATOM 1528 C CA . SER A 1 201 ? -25.913 -21.775 -19.126 1.00 37.59 201 SER A CA 1
ATOM 1529 C C . SER A 1 201 ? -24.982 -21.598 -17.922 1.00 37.59 201 SER A C 1
ATOM 1531 O O . SER A 1 201 ? -24.801 -22.521 -17.123 1.00 37.59 201 SER A O 1
ATOM 1533 N N . GLU A 1 202 ? -24.359 -20.430 -17.797 1.00 39.75 202 GLU A N 1
ATOM 1534 C CA . GLU A 1 202 ? -23.703 -20.032 -16.556 1.00 39.75 202 GLU A CA 1
ATOM 1535 C C . GLU A 1 202 ? -24.780 -19.869 -15.479 1.00 39.75 202 GLU A C 1
ATOM 1537 O O . GLU A 1 202 ? -25.503 -18.875 -15.424 1.00 39.75 202 GLU A O 1
ATOM 1542 N N . LYS A 1 203 ? -24.905 -20.863 -14.596 1.00 37.78 203 LYS A N 1
ATOM 1543 C CA . LYS A 1 203 ? -25.534 -20.645 -13.294 1.00 37.78 203 LYS A CA 1
ATOM 1544 C C . LYS A 1 203 ? -24.600 -19.744 -12.492 1.00 37.78 203 LYS A C 1
ATOM 1546 O O . LYS A 1 203 ? -23.696 -20.220 -11.813 1.00 37.78 203 LYS A O 1
ATOM 1551 N N . THR A 1 204 ? -24.811 -18.435 -12.586 1.00 37.34 204 THR A N 1
ATOM 1552 C CA . THR A 1 204 ? -24.237 -17.476 -11.646 1.00 37.34 204 THR A CA 1
ATOM 1553 C C . THR A 1 204 ? -24.858 -17.739 -10.277 1.00 37.34 204 THR A C 1
ATOM 1555 O O . THR A 1 204 ? -25.967 -17.294 -9.988 1.00 37.34 204 THR A O 1
ATOM 1558 N N . THR A 1 205 ? -24.158 -18.479 -9.420 1.00 41.12 205 THR A N 1
ATOM 1559 C CA . THR A 1 205 ? -24.445 -18.478 -7.985 1.00 41.12 205 THR A CA 1
ATOM 1560 C C . THR A 1 205 ? -24.148 -17.068 -7.484 1.00 41.12 205 THR A C 1
ATOM 1562 O O . THR A 1 205 ? -22.992 -16.689 -7.303 1.00 41.12 205 THR A O 1
ATOM 1565 N N . ALA A 1 206 ? -25.189 -16.246 -7.361 1.00 43.31 206 ALA A N 1
ATOM 1566 C CA . ALA A 1 206 ? -25.077 -14.909 -6.809 1.00 43.31 206 ALA A CA 1
ATOM 1567 C C . ALA A 1 206 ? -24.648 -15.027 -5.340 1.00 43.31 206 ALA A C 1
ATOM 1569 O O . ALA A 1 206 ? -25.390 -15.545 -4.507 1.00 43.31 206 ALA A O 1
ATOM 1570 N N . LEU A 1 207 ? -23.428 -14.584 -5.034 1.00 42.62 207 LEU A N 1
ATOM 1571 C CA . LEU A 1 207 ? -22.995 -14.380 -3.655 1.00 42.62 207 LEU A CA 1
ATOM 1572 C C . LEU A 1 207 ? -23.944 -13.358 -2.991 1.00 42.62 207 LEU A C 1
ATOM 1574 O O . LEU A 1 207 ? -24.306 -12.377 -3.642 1.00 42.62 207 LEU A O 1
ATOM 1578 N N . PRO A 1 208 ? -24.333 -13.545 -1.717 1.00 43.84 208 PRO A N 1
ATOM 1579 C CA . PRO A 1 208 ? -25.354 -12.740 -1.035 1.00 43.84 208 PRO A CA 1
ATOM 1580 C C . PRO A 1 208 ? -24.885 -11.332 -0.630 1.00 43.84 208 PRO A C 1
ATOM 1582 O O . PRO A 1 208 ? -25.581 -10.637 0.104 1.00 43.84 208 PRO A O 1
ATOM 1585 N N . PHE A 1 209 ? -23.713 -10.895 -1.090 1.00 45.44 209 PHE A N 1
ATOM 1586 C CA . PHE A 1 209 ? -23.179 -9.575 -0.781 1.00 45.44 209 PHE A CA 1
ATOM 1587 C C . PHE A 1 209 ? -23.521 -8.600 -1.912 1.00 45.44 209 PHE A C 1
ATOM 1589 O O . PHE A 1 209 ? -23.336 -8.954 -3.084 1.00 45.44 209 PHE A O 1
ATOM 1596 N N . PRO A 1 210 ? -23.991 -7.374 -1.608 1.00 47.75 210 PRO A N 1
ATOM 1597 C CA . PRO A 1 210 ? -24.109 -6.348 -2.631 1.00 47.75 210 PRO A CA 1
ATOM 1598 C C . PRO A 1 210 ? -22.735 -6.186 -3.283 1.00 47.75 210 PRO A C 1
ATOM 1600 O O . PRO A 1 210 ? -21.726 -6.060 -2.587 1.00 47.75 210 PRO A O 1
ATOM 1603 N N . LYS A 1 211 ? -22.679 -6.246 -4.620 1.00 49.72 211 LYS A N 1
ATOM 1604 C CA . LYS A 1 211 ? -21.461 -5.947 -5.380 1.00 49.72 211 LYS A CA 1
ATOM 1605 C C . LYS A 1 211 ? -21.143 -4.471 -5.158 1.00 49.72 211 LYS A C 1
ATOM 1607 O O . LYS A 1 211 ? -21.585 -3.630 -5.935 1.00 49.72 211 LYS A O 1
ATOM 1612 N N . LEU A 1 212 ? -20.441 -4.170 -4.069 1.00 51.78 212 LEU A N 1
ATOM 1613 C CA . LEU A 1 212 ? -19.920 -2.842 -3.800 1.00 51.78 212 LEU A CA 1
ATOM 1614 C C . LEU A 1 212 ? -19.093 -2.454 -5.022 1.00 51.78 212 LEU A C 1
ATOM 1616 O O . LEU A 1 212 ? -18.213 -3.213 -5.449 1.00 51.78 212 LEU A O 1
ATOM 1620 N N . ARG A 1 213 ? -19.449 -1.338 -5.664 1.00 61.56 213 ARG A N 1
ATOM 1621 C CA . ARG A 1 213 ? -18.714 -0.907 -6.848 1.00 61.56 213 ARG A CA 1
ATOM 1622 C C . ARG A 1 213 ? -17.297 -0.594 -6.406 1.00 61.56 213 ARG A C 1
ATOM 1624 O O . ARG A 1 213 ? -17.089 0.043 -5.379 1.00 61.56 213 ARG A O 1
ATOM 1631 N N . LEU A 1 214 ? -16.317 -1.058 -7.172 1.00 61.56 214 LEU A N 1
ATOM 1632 C CA . LEU A 1 214 ? -14.920 -0.862 -6.810 1.00 61.56 214 LEU A CA 1
ATOM 1633 C C . LEU A 1 214 ? -14.593 0.627 -6.632 1.00 61.56 214 LEU A C 1
ATOM 1635 O O . LEU A 1 214 ? -13.865 0.972 -5.714 1.00 61.56 214 LEU A O 1
ATOM 1639 N N . ASP A 1 215 ? -15.198 1.498 -7.438 1.00 59.25 215 ASP A N 1
ATOM 1640 C CA . ASP A 1 215 ? -15.032 2.948 -7.320 1.00 59.25 215 ASP A CA 1
ATOM 1641 C C . ASP A 1 215 ? -15.631 3.500 -6.012 1.00 59.25 215 ASP A C 1
ATOM 1643 O O . ASP A 1 215 ? -15.015 4.344 -5.375 1.00 59.25 215 ASP A O 1
ATOM 1647 N N . GLU A 1 216 ? -16.765 2.963 -5.539 1.00 60.06 216 GLU A N 1
ATOM 1648 C CA . GLU A 1 216 ? -17.341 3.310 -4.225 1.00 60.06 216 GLU A CA 1
ATOM 1649 C C . GLU A 1 216 ? -16.439 2.839 -3.075 1.00 60.06 216 GLU A C 1
ATOM 1651 O O . GLU A 1 216 ? -16.322 3.520 -2.061 1.00 60.06 216 GLU A O 1
ATOM 1656 N N . MET A 1 217 ? -15.754 1.701 -3.240 1.00 64.38 217 MET A N 1
ATOM 1657 C CA . MET A 1 217 ? -14.735 1.241 -2.292 1.00 64.38 217 MET A CA 1
ATOM 1658 C C . MET A 1 217 ? -13.472 2.103 -2.332 1.00 64.38 217 MET A C 1
ATOM 1660 O O . MET A 1 217 ? -12.885 2.348 -1.286 1.00 64.38 217 MET A O 1
ATOM 1664 N N . ARG A 1 218 ? -13.043 2.563 -3.517 1.00 65.50 218 ARG A N 1
ATOM 1665 C CA . ARG A 1 218 ? -11.860 3.425 -3.659 1.00 65.50 218 ARG A CA 1
ATOM 1666 C C . ARG A 1 218 ? -12.106 4.856 -3.185 1.00 65.50 218 ARG A C 1
ATOM 1668 O O . ARG A 1 218 ? -11.158 5.512 -2.773 1.00 65.50 218 ARG A O 1
ATOM 1675 N N . ALA A 1 219 ? -13.339 5.348 -3.285 1.00 63.12 219 ALA A N 1
ATOM 1676 C CA . ALA A 1 219 ? -13.713 6.700 -2.877 1.00 63.12 219 ALA A CA 1
ATOM 1677 C C . ALA A 1 219 ? -14.027 6.819 -1.376 1.00 63.12 219 ALA A C 1
ATOM 1679 O O . ALA A 1 219 ? -14.140 7.930 -0.860 1.00 63.12 219 ALA A O 1
ATOM 1680 N N . ARG A 1 220 ? -14.197 5.698 -0.665 1.00 67.88 220 ARG A N 1
ATOM 1681 C CA . ARG A 1 220 ? -14.566 5.711 0.753 1.00 67.88 220 ARG A CA 1
ATOM 1682 C C . ARG A 1 220 ? -13.425 6.306 1.588 1.00 67.88 220 ARG A C 1
ATOM 1684 O O . ARG A 1 220 ? -12.279 5.907 1.437 1.00 67.88 220 ARG A O 1
ATOM 1691 N N . GLY A 1 221 ? -13.746 7.289 2.430 1.00 72.88 221 GLY A N 1
ATOM 1692 C CA . GLY A 1 221 ? -12.766 7.964 3.292 1.00 72.88 221 GLY A CA 1
ATOM 1693 C C . GLY A 1 221 ? -11.858 8.984 2.591 1.00 72.88 221 GLY A C 1
ATOM 1694 O O . GLY A 1 221 ? -10.959 9.512 3.233 1.00 72.88 221 GLY A O 1
ATOM 1695 N N . LEU A 1 222 ? -12.075 9.287 1.303 1.00 82.69 222 LEU A N 1
ATOM 1696 C CA . LEU A 1 222 ? -11.312 10.306 0.575 1.00 82.69 222 LEU A CA 1
ATOM 1697 C C . LEU A 1 222 ? -12.174 11.527 0.262 1.00 82.69 222 LEU A C 1
ATOM 1699 O O . LEU A 1 222 ? -13.339 11.408 -0.125 1.00 82.69 222 LEU A O 1
ATOM 1703 N N . THR A 1 223 ? -11.579 12.717 0.344 1.00 88.31 223 THR A N 1
ATOM 1704 C CA . THR A 1 223 ? -12.207 13.918 -0.215 1.00 88.31 223 THR A CA 1
ATOM 1705 C C . THR A 1 223 ? -12.307 13.798 -1.743 1.00 88.31 223 THR A C 1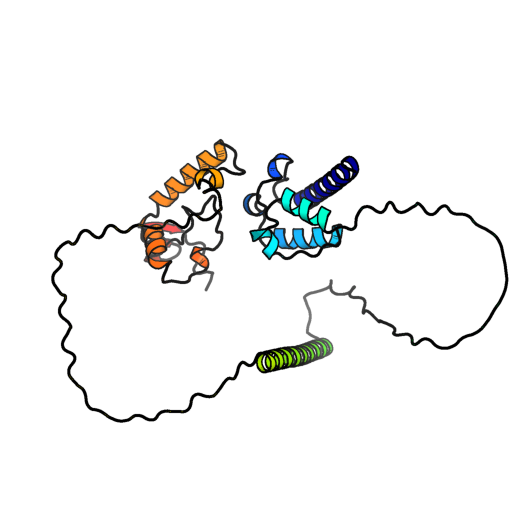
ATOM 1707 O O . THR A 1 223 ? -11.516 13.078 -2.364 1.00 88.31 223 THR A O 1
ATOM 1710 N N . PRO A 1 224 ? -13.231 14.523 -2.404 1.00 89.06 224 PRO A N 1
ATOM 1711 C CA . PRO A 1 224 ? -13.326 14.506 -3.865 1.00 89.06 224 PRO A CA 1
ATOM 1712 C C . PRO A 1 224 ? -12.006 14.866 -4.565 1.00 89.06 224 PRO A C 1
ATOM 1714 O O . PRO A 1 224 ? -11.665 14.280 -5.592 1.00 89.06 224 PRO A O 1
ATOM 1717 N N . GLU A 1 225 ? -11.238 15.794 -3.987 1.00 93.19 225 GLU A N 1
ATOM 1718 C CA . GLU A 1 225 ? -9.923 16.196 -4.491 1.00 93.19 225 GLU A CA 1
ATOM 1719 C C . GLU A 1 225 ? -8.889 15.068 -4.358 1.00 93.19 225 GLU A C 1
ATOM 1721 O O . GLU A 1 225 ? -8.197 14.747 -5.327 1.00 93.19 225 GLU A O 1
ATOM 1726 N N . GLN A 1 226 ? -8.828 14.406 -3.196 1.00 90.38 226 GLN A N 1
ATOM 1727 C CA . GLN A 1 226 ? -7.944 13.259 -2.968 1.00 90.38 226 GLN A CA 1
ATOM 1728 C C . GLN A 1 226 ? -8.285 12.087 -3.890 1.00 90.38 226 GLN A C 1
ATOM 1730 O O . GLN A 1 226 ? -7.386 11.477 -4.470 1.00 90.38 226 GLN A O 1
ATOM 1735 N N . HIS A 1 227 ? -9.574 11.790 -4.064 1.00 88.81 227 HIS A N 1
ATOM 1736 C CA . HIS A 1 227 ? -10.027 10.734 -4.960 1.00 88.81 227 HIS A CA 1
ATOM 1737 C C . HIS A 1 227 ? -9.628 11.027 -6.414 1.00 88.81 227 HIS A C 1
ATOM 1739 O O . HIS A 1 227 ? -9.046 10.171 -7.079 1.00 88.81 227 HIS A O 1
ATOM 1745 N N . HIS A 1 228 ? -9.852 12.256 -6.891 1.00 92.62 228 HIS A N 1
ATOM 1746 C CA . HIS A 1 228 ? -9.437 12.660 -8.235 1.00 92.62 228 HIS A CA 1
ATOM 1747 C C . HIS A 1 228 ? -7.917 12.554 -8.426 1.00 92.62 228 HIS A C 1
ATOM 1749 O O . HIS A 1 228 ? -7.447 12.029 -9.439 1.00 92.62 228 HIS A O 1
ATOM 1755 N N . HIS A 1 229 ? -7.140 13.005 -7.437 1.00 95.44 229 HIS A N 1
ATOM 1756 C CA . HIS A 1 229 ? -5.687 12.873 -7.458 1.00 95.44 229 HIS A CA 1
ATOM 1757 C C . HIS A 1 229 ? -5.244 11.404 -7.514 1.00 95.44 229 HIS A C 1
ATOM 1759 O O . HIS A 1 229 ? -4.357 11.059 -8.298 1.00 95.44 229 HIS A O 1
ATOM 1765 N N . LEU A 1 230 ? -5.862 10.538 -6.706 1.00 92.88 230 LEU A N 1
ATOM 1766 C CA . LEU A 1 230 ? -5.552 9.114 -6.653 1.00 92.88 230 LEU A CA 1
ATOM 1767 C C . LEU A 1 230 ? -5.825 8.430 -7.997 1.00 92.88 230 LEU A C 1
ATOM 1769 O O . LEU A 1 230 ? -4.958 7.718 -8.497 1.00 92.88 230 LEU A O 1
ATOM 1773 N N . GLU A 1 231 ? -6.974 8.685 -8.621 1.00 93.25 231 GLU A N 1
ATOM 1774 C CA . GLU A 1 231 ? -7.298 8.130 -9.942 1.00 93.25 231 GLU A CA 1
ATOM 1775 C C . GLU A 1 231 ? -6.304 8.608 -11.015 1.00 93.25 231 GLU A C 1
ATOM 1777 O O . GLU A 1 231 ? -5.796 7.811 -11.811 1.00 93.25 231 GLU A O 1
ATOM 1782 N N . ALA A 1 232 ? -5.922 9.891 -10.988 1.00 96.50 232 ALA A N 1
ATOM 1783 C CA . ALA A 1 232 ? -4.891 10.423 -11.878 1.00 96.50 232 ALA A CA 1
ATOM 1784 C C . ALA A 1 232 ? -3.508 9.788 -11.627 1.00 96.50 232 ALA A C 1
ATOM 1786 O O . ALA A 1 232 ? -2.745 9.546 -12.568 1.00 96.50 232 ALA A O 1
ATOM 1787 N N . LEU A 1 233 ? -3.154 9.499 -10.372 1.00 96.56 233 LEU A N 1
ATOM 1788 C CA . LEU A 1 233 ? -1.919 8.796 -10.022 1.00 96.56 233 LEU A CA 1
ATOM 1789 C C . LEU A 1 233 ? -1.936 7.346 -10.524 1.00 96.56 233 LEU A C 1
ATOM 1791 O O . LEU A 1 233 ? -0.985 6.933 -11.189 1.00 96.56 233 LEU A O 1
ATOM 1795 N N . ILE A 1 234 ? -3.020 6.607 -10.275 1.00 95.69 234 ILE A N 1
ATOM 1796 C CA . ILE A 1 234 ? -3.206 5.224 -10.738 1.00 95.69 234 ILE A CA 1
ATOM 1797 C C . ILE A 1 234 ? -3.057 5.153 -12.261 1.00 95.69 234 ILE A C 1
ATOM 1799 O O . ILE A 1 234 ? -2.341 4.287 -12.773 1.00 95.69 234 ILE A O 1
ATOM 1803 N N . ALA A 1 235 ? -3.693 6.072 -12.993 1.00 97.12 235 ALA A N 1
ATOM 1804 C CA . ALA A 1 235 ? -3.594 6.136 -14.447 1.00 97.12 235 ALA A CA 1
ATOM 1805 C C . ALA A 1 235 ? -2.150 6.378 -14.916 1.00 97.12 235 ALA A C 1
ATOM 1807 O O . ALA A 1 235 ? -1.658 5.650 -15.780 1.00 97.12 235 ALA A O 1
ATOM 1808 N N . ARG A 1 236 ? -1.444 7.348 -14.315 1.00 98.06 236 ARG A N 1
ATOM 1809 C CA . ARG A 1 236 ? -0.048 7.666 -14.665 1.00 98.06 236 ARG A CA 1
ATOM 1810 C C . ARG A 1 236 ? 0.902 6.498 -14.408 1.00 98.06 236 ARG A C 1
ATOM 1812 O O . ARG A 1 236 ? 1.686 6.165 -15.289 1.00 98.06 236 ARG A O 1
ATOM 1819 N N . ILE A 1 237 ? 0.818 5.852 -13.244 1.00 97.00 237 ILE A N 1
ATOM 1820 C CA . ILE A 1 237 ? 1.693 4.719 -12.897 1.00 97.00 237 ILE A CA 1
ATOM 1821 C C . ILE A 1 237 ? 1.446 3.526 -13.827 1.00 97.00 237 ILE A C 1
ATOM 1823 O O . ILE A 1 237 ? 2.395 2.938 -14.346 1.00 97.00 237 ILE A O 1
ATOM 1827 N N . ASN A 1 238 ? 0.178 3.216 -14.109 1.00 97.75 238 ASN A N 1
ATOM 1828 C CA . ASN A 1 238 ? -0.180 2.137 -15.030 1.00 97.75 238 ASN A CA 1
ATOM 1829 C C . ASN A 1 238 ? 0.266 2.406 -16.472 1.00 97.75 238 ASN A C 1
ATOM 1831 O O . ASN A 1 238 ? 0.610 1.462 -17.178 1.00 97.75 238 ASN A O 1
ATOM 1835 N N . ALA A 1 239 ? 0.259 3.668 -16.907 1.00 98.12 239 ALA A N 1
ATOM 1836 C CA . ALA A 1 239 ? 0.783 4.056 -18.213 1.00 98.12 239 ALA A CA 1
ATOM 1837 C C . ALA A 1 239 ? 2.318 3.990 -18.270 1.00 98.12 239 ALA A C 1
ATOM 1839 O O . ALA A 1 239 ? 2.867 3.693 -19.326 1.00 98.12 239 ALA A O 1
ATOM 1840 N N . LEU A 1 240 ? 2.999 4.245 -17.147 1.00 98.12 240 LEU A N 1
ATOM 1841 C CA . LEU A 1 240 ? 4.457 4.185 -17.053 1.00 98.12 240 LEU A CA 1
ATOM 1842 C C . LEU A 1 240 ? 4.987 2.743 -17.033 1.00 98.12 240 LEU A C 1
ATOM 1844 O O . LEU A 1 240 ? 6.060 2.491 -17.564 1.00 98.12 240 LEU A O 1
ATOM 1848 N N . THR A 1 241 ? 4.254 1.803 -16.426 1.00 98.38 241 THR A N 1
ATOM 1849 C CA . THR A 1 241 ? 4.742 0.430 -16.164 1.00 98.38 241 THR A CA 1
ATOM 1850 C C . THR A 1 241 ? 3.788 -0.689 -16.641 1.00 98.38 241 THR A C 1
ATOM 1852 O O . THR A 1 241 ? 3.463 -1.618 -15.883 1.00 98.38 241 THR A O 1
ATOM 1855 N N . PRO A 1 242 ? 3.274 -0.625 -17.889 1.00 98.31 242 PRO A N 1
ATOM 1856 C CA . PRO A 1 242 ? 2.249 -1.548 -18.373 1.00 98.31 242 PRO A CA 1
ATOM 1857 C C . PRO A 1 242 ? 2.713 -3.012 -18.423 1.00 98.31 242 PRO A C 1
ATOM 1859 O O . PRO A 1 242 ? 1.934 -3.913 -18.097 1.00 98.31 242 PRO A O 1
ATOM 1862 N N . GLU A 1 243 ? 3.963 -3.282 -18.797 1.00 98.50 243 GLU A N 1
ATOM 1863 C CA . GLU A 1 243 ? 4.504 -4.635 -18.920 1.00 98.50 243 GLU A CA 1
ATOM 1864 C C . GLU A 1 243 ? 4.803 -5.250 -17.548 1.00 98.50 243 GLU A C 1
ATOM 1866 O O . GLU A 1 243 ? 4.496 -6.428 -17.330 1.00 98.50 243 GLU A O 1
ATOM 1871 N N . SER A 1 244 ? 5.295 -4.459 -16.588 1.00 98.00 244 SER A N 1
ATOM 1872 C CA . SER A 1 244 ? 5.430 -4.891 -15.186 1.00 98.00 244 SER A CA 1
ATOM 1873 C C . SER A 1 244 ? 4.087 -5.367 -14.612 1.00 98.00 244 SER A C 1
ATOM 1875 O O . SER A 1 244 ? 3.984 -6.467 -14.047 1.00 98.00 244 SER A O 1
ATOM 1877 N N . LYS A 1 245 ? 3.015 -4.596 -14.847 1.00 97.50 245 LYS A N 1
ATOM 1878 C CA . LYS A 1 245 ? 1.646 -4.967 -14.464 1.00 97.50 245 LYS A CA 1
ATOM 1879 C C . LYS A 1 245 ? 1.165 -6.225 -15.186 1.00 97.50 245 LYS A C 1
ATOM 1881 O O . LYS A 1 245 ? 0.646 -7.145 -14.544 1.00 97.50 245 LYS A O 1
ATOM 1886 N N . ARG A 1 246 ? 1.341 -6.288 -16.512 1.00 98.12 246 ARG A N 1
ATOM 1887 C CA . ARG A 1 246 ? 0.892 -7.413 -17.349 1.00 98.12 246 ARG A CA 1
ATOM 1888 C C . ARG A 1 246 ? 1.530 -8.727 -16.906 1.00 98.12 246 ARG A C 1
ATOM 1890 O O . ARG A 1 246 ? 0.823 -9.718 -16.729 1.00 98.12 246 ARG A O 1
ATOM 1897 N N . ARG A 1 247 ? 2.847 -8.736 -16.689 1.00 97.38 247 ARG A N 1
ATOM 1898 C CA . ARG A 1 247 ? 3.587 -9.921 -16.230 1.00 97.38 247 ARG A CA 1
ATOM 1899 C C . ARG A 1 247 ? 3.168 -10.345 -14.834 1.00 97.38 247 ARG A C 1
ATOM 1901 O O . ARG A 1 247 ? 2.931 -11.530 -14.621 1.00 97.38 247 ARG A O 1
ATOM 1908 N N . THR A 1 248 ? 3.003 -9.395 -13.914 1.00 96.12 248 THR A N 1
ATOM 1909 C CA . THR A 1 248 ? 2.489 -9.705 -12.575 1.00 96.12 248 THR A CA 1
ATOM 1910 C C . THR A 1 248 ? 1.131 -10.397 -12.671 1.00 96.12 248 THR A C 1
ATOM 1912 O O . THR A 1 248 ? 0.937 -11.446 -12.066 1.00 96.12 248 THR A O 1
ATOM 1915 N N . GLN A 1 249 ? 0.206 -9.879 -13.486 1.00 95.56 249 GLN A N 1
ATOM 1916 C CA . GLN A 1 249 ? -1.105 -10.502 -13.680 1.00 95.56 249 GLN A CA 1
ATOM 1917 C C . GLN A 1 249 ? -1.012 -11.892 -14.328 1.00 95.56 249 GLN A C 1
ATOM 1919 O O . GLN A 1 249 ? -1.735 -12.798 -13.921 1.00 95.56 249 GLN A O 1
ATOM 1924 N N . GLN A 1 250 ? -0.127 -12.063 -15.313 1.00 97.12 250 GLN A N 1
ATOM 1925 C CA . GLN A 1 250 ? 0.083 -13.332 -16.011 1.00 97.12 250 GLN A CA 1
ATOM 1926 C C . GLN A 1 250 ? 0.604 -14.429 -15.073 1.00 97.12 250 GLN A C 1
ATOM 1928 O O . GLN A 1 250 ? 0.137 -15.563 -15.149 1.00 97.12 250 GLN A O 1
ATOM 1933 N N . TYR A 1 251 ? 1.565 -14.106 -14.204 1.00 96.12 251 TYR A N 1
ATOM 1934 C CA . TYR A 1 251 ? 2.237 -15.097 -13.360 1.00 96.12 251 TYR A CA 1
ATOM 1935 C C . TYR A 1 251 ? 1.632 -15.249 -11.964 1.00 96.12 251 TYR A C 1
ATOM 1937 O O . TYR A 1 251 ? 1.906 -16.249 -11.307 1.00 96.12 251 TYR A O 1
ATOM 1945 N N . ARG A 1 252 ? 0.762 -14.333 -11.521 1.00 94.75 252 ARG A N 1
ATOM 1946 C CA . ARG A 1 252 ? 0.088 -14.402 -10.211 1.00 94.75 252 ARG A CA 1
ATOM 1947 C C . ARG A 1 252 ? -0.548 -15.770 -9.882 1.00 94.75 252 ARG A C 1
ATOM 1949 O O . ARG A 1 252 ? -0.455 -16.161 -8.724 1.00 94.75 252 ARG A O 1
ATOM 1956 N N . PRO A 1 253 ? -1.153 -16.526 -10.823 1.00 96.56 253 PRO A N 1
ATOM 1957 C CA . PRO A 1 253 ? -1.711 -17.849 -10.513 1.00 96.56 253 PRO A CA 1
ATOM 1958 C C . PRO A 1 253 ? -0.673 -18.952 -10.255 1.00 96.56 253 PRO A C 1
ATOM 1960 O O . PRO A 1 253 ? -1.028 -19.989 -9.705 1.00 96.56 253 PRO A O 1
ATOM 1963 N N . VAL A 1 254 ? 0.578 -18.767 -10.689 1.00 97.56 254 VAL A N 1
ATOM 1964 C CA . VAL A 1 254 ? 1.620 -19.814 -10.682 1.00 97.56 254 VAL A CA 1
ATOM 1965 C C . VAL A 1 254 ? 2.863 -19.442 -9.868 1.00 97.56 254 VAL A C 1
ATOM 1967 O O . VAL A 1 254 ? 3.642 -20.324 -9.522 1.00 97.56 254 VAL A O 1
ATOM 1970 N N . LEU A 1 255 ? 3.053 -18.160 -9.543 1.00 95.69 255 LEU A N 1
ATOM 1971 C CA . LEU A 1 255 ? 4.168 -17.652 -8.750 1.00 95.69 255 LEU A CA 1
ATOM 1972 C C . LEU A 1 255 ? 3.650 -17.093 -7.420 1.00 95.69 255 LEU A C 1
ATOM 1974 O O . LEU A 1 255 ? 3.093 -15.996 -7.369 1.00 95.69 255 LEU A O 1
ATOM 1978 N N . ALA A 1 256 ? 3.857 -17.847 -6.342 1.00 95.00 256 ALA A N 1
ATOM 1979 C CA . ALA A 1 256 ? 3.556 -17.396 -4.989 1.00 95.00 256 ALA A CA 1
ATOM 1980 C C . ALA A 1 256 ? 4.658 -16.444 -4.492 1.00 95.00 256 ALA A C 1
ATOM 1982 O O . ALA A 1 256 ? 5.723 -16.884 -4.067 1.00 95.00 256 ALA A O 1
ATOM 1983 N N . ASP A 1 257 ? 4.393 -15.139 -4.552 1.00 90.69 257 ASP A N 1
ATOM 1984 C CA . ASP A 1 257 ? 5.295 -14.078 -4.091 1.00 90.69 257 ASP A CA 1
ATOM 1985 C C . ASP A 1 257 ? 4.546 -13.128 -3.145 1.00 90.69 257 ASP A C 1
ATOM 1987 O O . ASP A 1 257 ? 3.574 -12.474 -3.537 1.00 90.69 257 ASP A O 1
ATOM 1991 N N . ASN A 1 258 ? 5.003 -13.028 -1.891 1.00 90.06 258 ASN A N 1
ATOM 1992 C CA . ASN A 1 258 ? 4.383 -12.138 -0.911 1.00 90.06 258 ASN A CA 1
ATOM 1993 C C . ASN A 1 258 ? 4.519 -10.659 -1.313 1.00 90.06 258 ASN A C 1
ATOM 1995 O O . ASN A 1 258 ? 3.610 -9.871 -1.037 1.00 90.06 258 ASN A O 1
ATOM 1999 N N . ARG A 1 259 ? 5.579 -10.289 -2.045 1.00 87.75 259 ARG A N 1
ATOM 2000 C CA . ARG A 1 259 ? 5.873 -8.911 -2.456 1.00 87.75 259 ARG A CA 1
ATOM 2001 C C . ARG A 1 259 ? 4.821 -8.384 -3.417 1.00 87.75 259 ARG A C 1
ATOM 2003 O O . ARG A 1 259 ? 4.492 -7.206 -3.368 1.00 87.75 259 ARG A O 1
ATOM 2010 N N . ALA A 1 260 ? 4.230 -9.261 -4.228 1.00 87.56 260 ALA A N 1
ATOM 2011 C CA . ALA A 1 260 ? 3.160 -8.906 -5.156 1.00 87.56 260 ALA A CA 1
ATOM 2012 C C . ALA A 1 260 ? 1.815 -8.587 -4.474 1.00 87.56 260 ALA A C 1
ATOM 2014 O O . ALA A 1 260 ? 0.880 -8.148 -5.148 1.00 87.56 260 ALA A O 1
ATOM 2015 N N . SER A 1 261 ? 1.710 -8.821 -3.162 1.00 85.94 261 SER A N 1
ATOM 2016 C CA . SER A 1 261 ? 0.515 -8.560 -2.343 1.00 85.94 261 SER A CA 1
ATOM 2017 C C . SER A 1 261 ? 0.776 -7.660 -1.129 1.00 85.94 261 SER A C 1
ATOM 2019 O O . SER A 1 261 ? -0.170 -7.200 -0.489 1.00 85.94 261 SER A O 1
ATOM 2021 N N . ALA A 1 262 ? 2.045 -7.401 -0.803 1.00 82.25 262 ALA A N 1
ATOM 2022 C CA . ALA A 1 262 ? 2.431 -6.577 0.330 1.00 82.25 262 ALA A CA 1
ATOM 2023 C C . ALA A 1 262 ? 1.870 -5.156 0.174 1.00 82.25 262 ALA A C 1
ATOM 2025 O O . ALA A 1 262 ? 2.058 -4.518 -0.857 1.00 82.25 262 ALA A O 1
ATOM 2026 N N . GLY A 1 263 ? 1.172 -4.663 1.201 1.00 79.25 263 GLY A N 1
ATOM 2027 C CA . GLY A 1 263 ? 0.537 -3.343 1.158 1.00 79.25 263 GLY A CA 1
ATOM 2028 C C . GLY A 1 263 ? -0.776 -3.294 0.369 1.00 79.25 263 GLY A C 1
ATOM 2029 O O . GLY A 1 263 ? -1.180 -2.213 -0.056 1.00 79.25 263 GLY A O 1
ATOM 2030 N N . PHE A 1 264 ? -1.450 -4.434 0.170 1.00 86.00 264 PHE A N 1
ATOM 2031 C CA . PHE A 1 264 ? -2.757 -4.468 -0.484 1.00 86.00 264 PHE A CA 1
ATOM 2032 C C . PHE A 1 264 ? -3.793 -3.589 0.219 1.00 86.00 264 PHE A C 1
ATOM 2034 O O . PHE A 1 264 ? -4.056 -3.727 1.413 1.00 86.00 264 PHE A O 1
ATOM 2041 N N . ARG A 1 265 ? -4.421 -2.717 -0.572 1.00 82.19 265 ARG A N 1
ATOM 2042 C CA . ARG A 1 265 ? -5.556 -1.875 -0.192 1.00 82.19 265 ARG A CA 1
ATOM 2043 C C . ARG A 1 265 ? -6.524 -1.843 -1.363 1.00 82.19 265 ARG A C 1
ATOM 2045 O O . ARG A 1 265 ? -6.089 -1.763 -2.512 1.00 82.19 265 ARG A O 1
ATOM 2052 N N . PHE A 1 266 ? -7.827 -1.866 -1.097 1.00 81.50 266 PHE A N 1
ATOM 2053 C CA . PHE A 1 266 ? -8.823 -1.770 -2.170 1.00 81.50 266 PHE A CA 1
ATOM 2054 C C . PHE A 1 266 ? -8.693 -0.458 -2.956 1.00 81.50 266 PHE A C 1
ATOM 2056 O O . PHE A 1 266 ? -8.795 -0.484 -4.182 1.00 81.50 266 PHE A O 1
ATOM 2063 N N . THR A 1 267 ? -8.367 0.640 -2.266 1.00 84.31 267 THR A N 1
ATOM 2064 C CA . THR A 1 267 ? -8.141 1.982 -2.829 1.00 84.31 267 THR A CA 1
ATOM 2065 C C . THR A 1 267 ? -7.001 2.038 -3.848 1.00 84.31 267 THR A C 1
ATOM 2067 O O . THR A 1 267 ? -7.094 2.772 -4.824 1.00 84.31 267 THR A O 1
ATOM 2070 N N . THR A 1 268 ? -5.941 1.241 -3.682 1.00 88.75 268 THR A N 1
ATOM 2071 C CA . THR A 1 268 ? -4.732 1.315 -4.526 1.00 88.75 268 THR A CA 1
ATOM 2072 C C . THR A 1 268 ? -4.435 0.037 -5.308 1.00 88.75 268 THR A C 1
ATOM 2074 O O . THR A 1 268 ? -3.433 -0.027 -6.023 1.00 88.75 268 THR A O 1
ATOM 2077 N N . LYS A 1 269 ? -5.300 -0.986 -5.233 1.00 89.94 269 LYS A N 1
ATOM 2078 C CA . LYS A 1 269 ? -5.030 -2.319 -5.805 1.00 89.94 269 LYS A CA 1
ATOM 2079 C C . LYS A 1 269 ? -4.657 -2.304 -7.291 1.00 89.94 269 LYS A C 1
ATOM 2081 O O . LYS A 1 269 ? -3.916 -3.168 -7.745 1.00 89.94 269 LYS A O 1
ATOM 2086 N N . ASP A 1 270 ? -5.174 -1.342 -8.056 1.00 92.19 270 ASP A N 1
ATOM 2087 C CA . ASP A 1 270 ? -4.982 -1.283 -9.508 1.00 92.19 270 ASP A CA 1
ATOM 2088 C C . ASP A 1 270 ? -3.600 -0.749 -9.910 1.00 92.19 270 ASP A C 1
ATOM 2090 O O . ASP A 1 270 ? -3.226 -0.891 -11.077 1.00 92.19 270 ASP A O 1
ATOM 2094 N N . MET A 1 271 ? -2.837 -0.194 -8.963 1.00 94.44 271 MET A N 1
ATOM 2095 C CA . MET A 1 271 ? -1.419 0.158 -9.109 1.00 94.44 271 MET A CA 1
ATOM 2096 C C . MET A 1 271 ? -0.492 -0.706 -8.229 1.00 94.44 271 MET A C 1
ATOM 2098 O O . MET A 1 271 ? 0.689 -0.403 -8.101 1.00 94.44 271 MET A O 1
ATOM 2102 N N . LEU A 1 272 ? -1.012 -1.780 -7.617 1.00 94.50 272 LEU A N 1
ATOM 2103 C CA . LEU A 1 272 ? -0.242 -2.670 -6.747 1.00 94.50 272 LEU A CA 1
ATOM 2104 C C . LEU A 1 272 ? 0.343 -3.858 -7.524 1.00 94.50 272 LEU A C 1
ATOM 2106 O O . LEU A 1 272 ? -0.344 -4.845 -7.814 1.00 94.50 272 LEU A O 1
ATOM 2110 N N . TYR A 1 273 ? 1.630 -3.768 -7.840 1.00 95.69 273 TYR A N 1
ATOM 2111 C CA . TYR A 1 273 ? 2.427 -4.830 -8.452 1.00 95.69 273 TYR A CA 1
ATOM 2112 C C . TYR A 1 273 ? 3.925 -4.499 -8.332 1.00 95.69 273 TYR A C 1
ATOM 2114 O O . TYR A 1 273 ? 4.283 -3.326 -8.223 1.00 95.69 273 TYR A O 1
ATOM 2122 N N . PRO A 1 274 ? 4.821 -5.503 -8.339 1.00 95.56 274 PRO A N 1
ATOM 2123 C CA . PRO A 1 274 ? 6.255 -5.255 -8.350 1.00 95.56 274 PRO A CA 1
ATOM 2124 C C . PRO A 1 274 ? 6.699 -4.641 -9.684 1.00 95.56 274 PRO A C 1
ATOM 2126 O O . PRO A 1 274 ? 6.206 -5.012 -10.752 1.00 95.56 274 PRO A O 1
ATOM 2129 N N . ILE A 1 275 ? 7.688 -3.750 -9.618 1.00 96.50 275 ILE A N 1
ATOM 2130 C CA . ILE A 1 275 ? 8.432 -3.294 -10.797 1.00 96.50 275 ILE A CA 1
ATOM 2131 C C . ILE A 1 275 ? 9.407 -4.395 -11.209 1.00 96.50 275 ILE A C 1
ATOM 2133 O O . ILE A 1 275 ? 10.176 -4.897 -10.383 1.00 96.50 275 ILE A O 1
ATOM 2137 N N . ILE A 1 276 ? 9.363 -4.795 -12.480 1.00 96.56 276 ILE A N 1
ATOM 2138 C CA . ILE A 1 276 ? 10.159 -5.916 -12.987 1.00 96.56 276 ILE A CA 1
ATOM 2139 C C . ILE A 1 276 ? 11.422 -5.374 -13.649 1.00 96.56 276 ILE A C 1
ATOM 2141 O O . ILE A 1 276 ? 11.370 -4.864 -14.763 1.00 96.56 276 ILE A O 1
ATOM 2145 N N . GLY A 1 277 ? 12.561 -5.513 -12.968 1.00 95.94 277 GLY A N 1
ATOM 2146 C CA . GLY A 1 277 ? 13.884 -5.161 -13.489 1.00 95.94 277 GLY A CA 1
ATOM 2147 C C . GLY A 1 277 ? 14.331 -6.057 -14.650 1.00 95.94 277 GLY A C 1
ATOM 2148 O O . GLY A 1 277 ? 14.090 -7.264 -14.632 1.00 95.94 277 GLY A O 1
ATOM 2149 N N . THR A 1 278 ? 15.025 -5.486 -15.637 1.00 97.50 278 THR A N 1
ATOM 2150 C CA . THR A 1 278 ? 15.681 -6.241 -16.726 1.00 97.50 278 THR A CA 1
ATOM 2151 C C . THR A 1 278 ? 17.196 -6.105 -16.728 1.00 97.50 278 THR A C 1
ATOM 2153 O O . THR A 1 278 ? 17.897 -7.035 -17.123 1.00 97.50 278 THR A O 1
ATOM 2156 N N . ARG A 1 279 ? 17.719 -4.959 -16.287 1.00 96.94 279 ARG A N 1
ATOM 2157 C CA . ARG A 1 279 ? 19.159 -4.690 -16.219 1.00 96.94 279 ARG A CA 1
ATOM 2158 C C . ARG A 1 279 ? 19.470 -3.705 -15.099 1.00 96.94 279 ARG A C 1
ATOM 2160 O O . ARG A 1 279 ? 18.650 -2.850 -14.782 1.00 96.94 279 ARG A O 1
ATOM 2167 N N . SER A 1 280 ? 20.680 -3.770 -14.562 1.00 96.81 280 SER A N 1
ATOM 2168 C CA . SER A 1 280 ? 21.213 -2.789 -13.615 1.00 96.81 280 SER A CA 1
ATOM 2169 C C . SER A 1 280 ? 22.678 -2.483 -13.921 1.00 96.81 280 SER A C 1
ATOM 2171 O O . SER A 1 280 ? 23.378 -3.278 -14.555 1.00 96.81 280 SER A O 1
ATOM 2173 N N . ARG A 1 281 ? 23.138 -1.290 -13.532 1.00 96.62 281 ARG A N 1
ATOM 2174 C CA . ARG A 1 281 ? 24.534 -0.858 -13.653 1.00 96.62 281 ARG A CA 1
ATOM 2175 C C . ARG A 1 281 ? 24.831 0.265 -12.662 1.00 96.62 281 ARG A C 1
ATOM 2177 O O . ARG A 1 281 ? 24.254 1.345 -12.762 1.00 96.62 281 ARG A O 1
ATOM 2184 N N . GLY A 1 282 ? 25.797 0.048 -11.769 1.00 95.75 282 GLY A N 1
ATOM 2185 C CA . GLY A 1 282 ? 26.125 1.024 -10.726 1.00 95.75 282 GLY A CA 1
ATOM 2186 C C . GLY A 1 282 ? 24.906 1.292 -9.842 1.00 95.75 282 GLY A C 1
ATOM 2187 O O . GLY A 1 282 ? 24.277 0.350 -9.381 1.00 95.75 282 GLY A O 1
ATOM 2188 N N . SER A 1 283 ? 24.542 2.562 -9.666 1.00 96.62 283 SER A N 1
ATOM 2189 C CA . SER A 1 283 ? 23.354 2.994 -8.912 1.00 96.62 283 SER A CA 1
ATOM 2190 C C . SER A 1 283 ? 22.077 3.098 -9.758 1.00 96.62 283 SER A C 1
ATOM 2192 O O . SER A 1 283 ? 21.145 3.806 -9.382 1.00 96.62 283 SER A O 1
ATOM 2194 N N . ARG A 1 284 ? 22.035 2.470 -10.940 1.00 97.88 284 ARG A N 1
ATOM 2195 C CA . ARG A 1 284 ? 20.895 2.540 -11.864 1.00 97.88 284 ARG A CA 1
ATOM 2196 C C . ARG A 1 284 ? 20.302 1.162 -12.127 1.00 97.88 284 ARG A C 1
ATOM 2198 O O . ARG A 1 284 ? 21.041 0.202 -12.354 1.00 97.88 284 ARG A O 1
ATOM 2205 N N . ILE A 1 285 ? 18.976 1.091 -12.180 1.00 98.00 285 ILE A N 1
ATOM 2206 C CA . ILE A 1 285 ? 18.214 -0.083 -12.621 1.00 98.00 285 ILE A CA 1
ATOM 2207 C C . ILE A 1 285 ? 17.231 0.338 -13.712 1.00 98.00 285 ILE A C 1
ATOM 2209 O O . ILE A 1 285 ? 16.687 1.439 -13.669 1.00 98.00 285 ILE A O 1
ATOM 2213 N N . TRP A 1 286 ? 17.021 -0.530 -14.699 1.00 98.38 286 TRP A N 1
ATOM 2214 C CA . TRP A 1 286 ? 15.991 -0.354 -15.713 1.00 98.38 286 TRP A CA 1
ATOM 2215 C C . TRP A 1 286 ? 14.969 -1.468 -15.594 1.00 98.38 286 TRP A C 1
ATOM 2217 O O . TRP A 1 286 ? 15.333 -2.644 -15.456 1.00 98.38 286 TRP A O 1
ATOM 2227 N N . ASP A 1 287 ? 13.698 -1.098 -15.656 1.00 98.31 287 ASP A N 1
ATOM 2228 C CA . ASP A 1 287 ? 12.614 -2.068 -15.679 1.00 98.31 287 ASP A CA 1
ATOM 2229 C C . ASP A 1 287 ? 12.415 -2.675 -17.078 1.00 98.31 287 ASP A C 1
ATOM 2231 O O . ASP A 1 287 ? 13.210 -2.496 -18.006 1.00 98.31 287 ASP A O 1
ATOM 2235 N N . VAL A 1 288 ? 11.375 -3.486 -17.204 1.00 98.44 288 VAL A N 1
ATOM 2236 C CA . VAL A 1 288 ? 10.960 -4.129 -18.449 1.00 98.44 288 VAL A CA 1
ATOM 2237 C C . VAL A 1 288 ? 10.273 -3.170 -19.422 1.00 98.44 288 VAL A C 1
ATOM 2239 O O . VAL A 1 288 ? 10.250 -3.433 -20.622 1.00 98.44 288 VAL A O 1
ATOM 2242 N N . ASP A 1 289 ? 9.761 -2.056 -18.911 1.00 98.31 289 ASP A N 1
ATOM 2243 C CA . ASP A 1 289 ? 9.104 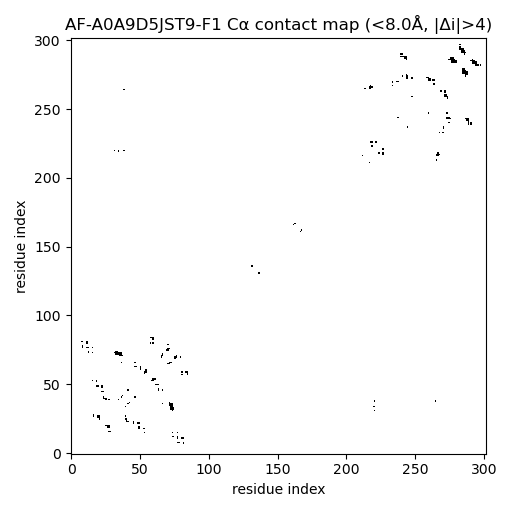-0.997 -19.670 1.00 98.31 289 ASP A CA 1
ATOM 2244 C C . ASP A 1 289 ? 10.119 0.030 -20.224 1.00 98.31 289 ASP A C 1
ATOM 2246 O O . ASP A 1 289 ? 9.784 0.857 -21.069 1.00 98.31 289 ASP A O 1
ATOM 2250 N N . GLY A 1 290 ? 11.390 -0.064 -19.813 1.00 97.94 290 GLY A N 1
ATOM 2251 C CA . GLY A 1 290 ? 12.490 0.799 -20.244 1.00 97.94 290 GLY A CA 1
ATOM 2252 C C . GLY A 1 290 ? 12.728 2.009 -19.338 1.00 97.94 290 GLY A C 1
ATOM 2253 O O . GLY A 1 290 ? 13.620 2.811 -19.625 1.00 97.94 290 GLY A O 1
ATOM 2254 N N . ASN A 1 291 ? 11.985 2.131 -18.238 1.00 98.25 291 ASN A N 1
ATOM 2255 C CA . ASN A 1 291 ? 12.143 3.210 -17.273 1.00 98.25 291 ASN A CA 1
ATOM 2256 C C . ASN A 1 291 ? 13.453 3.045 -16.506 1.00 98.25 291 ASN A C 1
ATOM 2258 O O . ASN A 1 291 ? 13.793 1.947 -16.067 1.00 98.25 291 ASN A O 1
ATOM 2262 N N . GLU A 1 292 ? 14.179 4.145 -16.325 1.00 98.06 292 GLU A N 1
ATOM 2263 C CA . GLU A 1 292 ? 15.398 4.187 -15.522 1.00 98.06 292 GLU A CA 1
ATOM 2264 C C . GLU A 1 292 ? 15.102 4.698 -14.113 1.00 98.06 292 GLU A C 1
ATOM 2266 O O . GLU A 1 292 ? 14.463 5.736 -13.938 1.00 98.06 292 GLU A O 1
ATOM 2271 N N . TYR A 1 293 ? 15.647 4.013 -13.114 1.00 97.94 293 TYR A N 1
ATOM 2272 C CA . TYR A 1 293 ? 15.548 4.385 -11.711 1.00 97.94 293 TYR A CA 1
ATOM 2273 C C . TYR A 1 293 ? 16.940 4.560 -11.112 1.00 97.94 293 TYR A C 1
ATOM 2275 O O . TYR A 1 293 ? 17.884 3.850 -11.469 1.00 97.94 293 TYR A O 1
ATOM 2283 N N . ILE A 1 294 ? 17.049 5.481 -10.155 1.00 97.94 294 ILE A N 1
ATOM 2284 C CA . ILE A 1 294 ? 18.161 5.491 -9.204 1.00 97.94 294 ILE A CA 1
ATOM 2285 C C . ILE A 1 294 ? 17.839 4.433 -8.151 1.00 97.94 294 ILE A C 1
ATOM 2287 O O . ILE A 1 294 ? 16.835 4.545 -7.447 1.00 97.94 294 ILE A O 1
ATOM 2291 N N . ASP A 1 295 ? 18.665 3.397 -8.076 1.00 96.31 295 ASP A N 1
ATOM 2292 C CA . ASP A 1 295 ? 18.4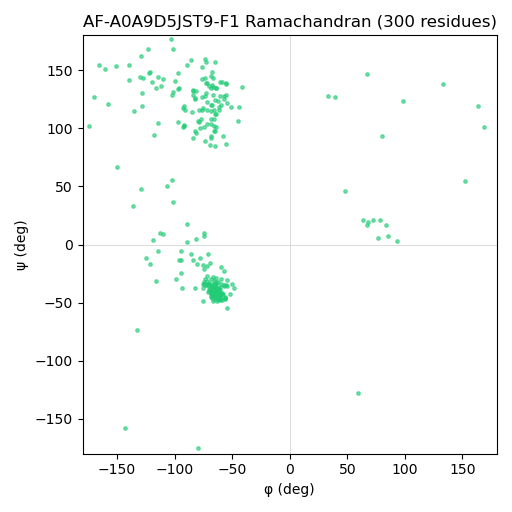83 2.307 -7.130 1.00 96.31 295 ASP A CA 1
ATOM 2293 C C . ASP A 1 295 ? 18.997 2.735 -5.751 1.00 96.31 295 ASP A C 1
ATOM 2295 O O . ASP A 1 295 ? 20.197 2.868 -5.529 1.00 96.31 295 ASP A O 1
ATOM 2299 N N . LEU A 1 296 ? 18.066 2.999 -4.835 1.00 95.38 296 LEU A N 1
ATOM 2300 C CA . LEU A 1 296 ? 18.358 3.213 -3.416 1.00 95.38 296 LEU A CA 1
ATOM 2301 C C . LEU A 1 296 ? 18.160 1.936 -2.593 1.00 95.38 296 LEU A C 1
ATOM 2303 O O . LEU A 1 296 ? 18.579 1.887 -1.440 1.00 95.38 296 LEU A O 1
ATOM 2307 N N . ALA A 1 297 ? 17.514 0.916 -3.166 1.00 91.25 297 ALA A N 1
ATOM 2308 C CA . ALA A 1 297 ? 17.320 -0.363 -2.501 1.00 91.25 297 ALA A CA 1
ATOM 2309 C C . ALA A 1 297 ? 18.623 -1.168 -2.495 1.00 91.25 297 ALA A C 1
ATOM 2311 O O . ALA A 1 297 ? 18.875 -1.882 -1.529 1.00 91.25 297 ALA A O 1
ATOM 2312 N N . MET A 1 298 ? 19.440 -1.045 -3.550 1.00 90.69 298 MET A N 1
ATOM 2313 C CA . MET A 1 298 ? 20.777 -1.637 -3.671 1.00 90.69 298 MET A CA 1
ATOM 2314 C C . MET A 1 298 ? 20.789 -3.121 -3.286 1.00 90.69 298 MET A C 1
ATOM 2316 O O . MET A 1 298 ? 21.604 -3.567 -2.483 1.00 90.69 298 MET A O 1
ATOM 2320 N N . GLY A 1 299 ? 19.809 -3.880 -3.787 1.00 87.62 299 GLY A N 1
ATOM 2321 C CA . GLY A 1 299 ? 19.670 -5.305 -3.474 1.00 87.62 299 GLY A CA 1
ATOM 2322 C C . GLY A 1 299 ? 19.397 -5.621 -1.998 1.00 87.62 299 GLY A C 1
ATOM 2323 O O . GLY A 1 299 ? 19.638 -6.744 -1.582 1.00 87.62 299 GLY A O 1
ATOM 2324 N N . PHE A 1 300 ? 18.886 -4.667 -1.216 1.00 88.00 300 PHE A N 1
ATOM 2325 C CA . PHE A 1 300 ? 18.768 -4.733 0.248 1.00 88.00 300 PHE A CA 1
ATOM 2326 C C . PHE A 1 300 ? 20.116 -4.709 0.997 1.00 88.00 300 PHE A C 1
ATOM 2328 O O . PHE A 1 300 ? 20.167 -5.072 2.170 1.00 88.00 300 PHE A O 1
ATOM 2335 N N . GLY A 1 301 ? 21.189 -4.239 0.349 1.00 84.44 301 GLY A N 1
ATOM 2336 C CA . GLY A 1 301 ? 22.496 -4.008 0.974 1.00 84.44 301 GLY A CA 1
ATOM 2337 C C . GLY A 1 301 ? 23.409 -5.234 1.079 1.00 84.44 301 GLY A C 1
ATOM 2338 O O . GLY A 1 301 ? 24.349 -5.193 1.872 1.00 84.44 301 GLY A O 1
ATOM 2339 N N . VAL A 1 302 ? 23.132 -6.302 0.320 1.00 57.59 302 VAL A N 1
ATOM 2340 C CA . VAL A 1 302 ? 23.977 -7.513 0.236 1.00 57.59 302 VAL A CA 1
ATOM 2341 C C . VAL A 1 302 ? 25.004 -7.455 -0.887 1.00 57.59 302 VAL A C 1
ATOM 2343 O O . VAL A 1 302 ? 24.736 -6.791 -1.914 1.00 57.59 302 VAL A O 1
#

Secondary structure (DSSP, 8-state):
-HHHHHHHHHHHHHHHHHHHHHHSSS---GGGTTSBTTTTT--HHHHHHHHHHHHHHH-----GGGGGTT--BHHHHHHHHHHHSPP------------------------------PPP-------S-S---HHHHHHHHHHHHHHHHHHHHHHHHHHHHHHHTT-----PPP-PPP--PPP--PPPPPPPP--------------SS----HHHHHHTT--HHHHHHHHHHHHHHHHH-HHHHHHHHHHTTT---GGGTTT--TTTGGG-S---EEEEETTEEEESS--EEE-SSGGG--

pLDDT: mean 71.98, std 21.81, range [32.19, 98.5]

InterPro domains:
  IPR006162 Phosphopantetheine attachment site [PS00012] (39-54)
  IPR009081 Phosphopantetheine binding ACP domain [PF00550] (15-81)
  IPR009081 Phosphopantetheine binding ACP domain [PS50075] (7-85)
  IPR015422 Pyridoxal phosphate-dependent transferase, small domain [G3DSA:3.90.1150.10] (223-302)
  IPR015424 Pyridoxal phosphate-dependent transferase [SSF53383] (244-302)
  IPR020806 Polyketide synthase-like, phosphopantetheine-binding domain [SM00823] (6-85)
  IPR036736 ACP-like superfamily [G3DSA:1.10.1200.10] (1-91)
  IPR036736 ACP-like superfamily [SSF47336] (7-95)

Nearest PDB structures (foldseek):
  6kfr-assembly1_B  TM=9.751E-01  e=5.210E-06  Bacillus subtilis
  6kfu-assembly1_A  TM=5.455E-01  e=7.144E-09  Bacillus subtilis
  8h6s-assembly1_C  TM=7.825E-01  e=1.816E-02  Streptomyces halstedii
  7s6c-assembly1_D  TM=8.273E-01  e=5.248E-02  Saccharopolyspora erythraea
  5msp-assembly1_A  TM=8.390E-01  e=7.760E-02  Segniliparus rugosus ATCC BAA-974

Organism: NCBI:txid2044937

Foldseek 3Di:
DVPLLVVLLVVLLVVLQVLCCVLAPDRDDPLQQPPFCVNSVDDPVSLVSSQVSCCVPQVDHDDSVCCVPQVRGNNSVSVVSSVPHDPPPPDPDDDDDDDDDDDDDDDDDDDDDDDPDDDDPPDDPDDDDDDDDVVVVVVVVVVVVVVVVVVVVVVVVVVVVCVVVVPDPDDDDDDDDDDDDDDDDDDDDDDDDDDDDDPPPPPPPDDPDPPCPLLNQLCPPDDPVRSVVLVVVLVVLCVQQVPQLVVCVVCVVPDDDVQQCPPDDSNNNSNRGDFAWDDDDDQWTAGPSGDIDRHPCVVVVD

Radius of gyration: 32.28 Å; Cα contacts (8 Å, |Δi|>4): 169; chains: 1; bounding box: 66×71×108 Å

Mean predicted aligned error: 21.73 Å